Protein AF-A0A4R8VCP2-F1 (afdb_monomer)

InterPro domains:
  IPR010359 IrrE N-terminal-like domain [PF06114] (177-272)

Secondary structure (DSSP, 8-state):
--HHHHHHHHHHHHHHHHHHHHHHHHHHHHHHHTTS-HHHHHHTTS--TTS-HHHHHHHHHHHTT-SSHHHHIIIIIGGGGTGGGG-SS---HHHHHHHHHHHHHHHHHH-TTPPPP-HHHHHHHGGGGGGGGGS-HHHHHHHHHHHHHHTTPEEEE-PPPTT--EEEEEEE-TTS-EEEEE--TTSBHHHHHHHHHHHHHHHHH-TT-SEEEEE---S---SHHHHHHHHHHHHHHHHH--HHHHHHHHT--SHHHHHHHHHHHT--HHHHHHHHHHHHS-TTTTGGGS-B--HHHHHH-

Organism: NCBI:txid433647

Solvent-accessible surface area (backbone atoms only — not comparable to full-atom values): 16366 Å² total; per-residue (Å²): 130,62,70,70,61,51,53,52,50,50,54,52,48,52,53,47,53,50,48,51,51,51,50,51,51,50,51,54,47,38,55,55,59,70,65,35,59,61,66,58,38,42,77,70,64,57,37,55,91,91,51,55,49,65,58,35,42,53,41,48,30,57,74,70,73,34,94,45,74,67,50,39,40,60,72,48,44,54,74,45,56,64,66,55,74,65,56,90,69,86,57,40,59,50,30,38,38,49,52,52,50,53,41,50,55,54,39,60,74,65,38,81,91,53,48,76,59,33,71,67,51,40,63,64,42,58,69,56,52,47,48,35,55,62,43,59,67,35,59,21,49,54,48,48,32,55,54,37,27,73,15,14,31,40,61,44,79,46,72,62,51,83,52,37,62,39,41,27,32,27,35,56,44,97,87,61,32,42,35,39,34,36,20,44,49,90,27,32,55,35,57,46,54,46,42,55,38,24,37,52,24,40,58,72,76,45,70,88,58,61,67,49,72,47,53,86,71,70,95,85,70,86,53,74,67,50,54,55,51,51,51,13,48,54,44,25,50,52,56,67,38,48,77,66,52,49,58,54,50,72,70,58,85,48,74,65,56,46,41,55,48,15,60,74,72,44,37,24,46,21,39,48,33,44,51,43,17,65,75,69,71,46,62,68,86,43,44,86,53,40,51,69,50,62,47,72,54,56,57,66,115

Nearest PDB structures (foldseek):
  7t5t-assembly1_A  TM=5.877E-01  e=2.145E-05  Thauera sp. K11

Structure (mmCIF, N/CA/C/O backbone):
data_AF-A0A4R8VCP2-F1
#
_entry.id   AF-A0A4R8VCP2-F1
#
loop_
_atom_site.group_PDB
_atom_site.id
_atom_site.type_symbol
_atom_site.label_atom_id
_atom_site.label_alt_id
_atom_site.label_comp_id
_atom_site.label_asym_id
_atom_site.label_entity_id
_atom_site.label_seq_id
_atom_site.pdbx_PDB_ins_code
_atom_site.Cartn_x
_atom_site.Cartn_y
_atom_site.Cartn_z
_atom_site.occupancy
_atom_site.B_iso_or_equiv
_atom_site.auth_seq_id
_atom_site.auth_comp_id
_atom_site.auth_asym_id
_atom_site.auth_atom_id
_atom_site.pdbx_PDB_model_num
ATOM 1 N N . MET A 1 1 ? -17.203 7.280 71.147 1.00 50.62 1 MET A N 1
ATOM 2 C CA . MET A 1 1 ? -17.434 7.900 69.824 1.00 50.62 1 MET A CA 1
ATOM 3 C C . MET A 1 1 ? -18.877 7.640 69.419 1.00 50.62 1 MET A C 1
ATOM 5 O O . MET A 1 1 ? -19.243 6.471 69.393 1.00 50.62 1 MET A O 1
ATOM 9 N N . PRO A 1 2 ? -19.703 8.669 69.171 1.00 56.47 2 PRO A N 1
ATOM 10 C CA . PRO A 1 2 ? -21.097 8.479 68.765 1.00 56.47 2 PRO A CA 1
ATOM 11 C C . PRO A 1 2 ? -21.183 7.730 67.427 1.00 56.47 2 PRO A C 1
ATOM 13 O O . PRO A 1 2 ? -20.424 8.037 66.507 1.00 56.47 2 PRO A O 1
ATOM 16 N N . ALA A 1 3 ? -22.102 6.768 67.306 1.00 43.31 3 ALA A N 1
ATOM 17 C CA . ALA A 1 3 ? -22.277 5.945 66.101 1.00 43.31 3 ALA A CA 1
ATOM 18 C C . ALA A 1 3 ? -22.554 6.785 64.837 1.00 43.31 3 ALA A C 1
ATOM 20 O O . ALA A 1 3 ? -22.099 6.464 63.744 1.00 43.31 3 ALA A O 1
ATOM 21 N N . GLU A 1 4 ? -23.230 7.916 65.014 1.00 45.41 4 GLU A N 1
ATOM 22 C CA . GLU A 1 4 ? -23.603 8.857 63.957 1.00 45.41 4 GLU A CA 1
ATOM 23 C C . GLU A 1 4 ? -22.396 9.599 63.352 1.00 45.41 4 GLU A C 1
ATOM 25 O O . GLU A 1 4 ? -22.349 9.875 62.153 1.00 45.41 4 GLU A O 1
ATOM 30 N N . LEU A 1 5 ? -21.374 9.867 64.173 1.00 42.00 5 LEU A N 1
ATOM 31 C CA . LEU A 1 5 ? -20.115 10.472 63.735 1.00 42.00 5 LEU A CA 1
ATOM 32 C C . LEU A 1 5 ? -19.284 9.467 62.917 1.00 42.00 5 LEU A C 1
ATOM 34 O O . LEU A 1 5 ? -18.709 9.832 61.894 1.00 42.00 5 LEU A O 1
ATOM 38 N N . TRP A 1 6 ? -19.284 8.195 63.328 1.00 36.91 6 TRP A N 1
ATOM 39 C CA . TRP A 1 6 ? -18.641 7.093 62.602 1.00 36.91 6 TRP A CA 1
ATOM 40 C C . TRP A 1 6 ? -19.280 6.842 61.234 1.00 36.91 6 TRP A C 1
ATOM 42 O O . TRP A 1 6 ? -18.565 6.738 60.243 1.00 36.91 6 TRP A O 1
ATOM 52 N N . LEU A 1 7 ? -20.614 6.828 61.161 1.00 38.50 7 LEU A N 1
ATOM 53 C CA . LEU A 1 7 ? -21.358 6.682 59.905 1.00 38.50 7 LEU A CA 1
ATOM 54 C C . LEU A 1 7 ? -21.047 7.808 58.909 1.00 38.50 7 LEU A C 1
ATOM 56 O O . LEU A 1 7 ? -20.846 7.546 57.726 1.00 38.50 7 LEU A O 1
ATOM 60 N N . ARG A 1 8 ? -20.943 9.061 59.372 1.00 36.69 8 ARG A N 1
ATOM 61 C CA . ARG A 1 8 ? -20.545 10.186 58.505 1.00 36.69 8 ARG A CA 1
ATOM 62 C C . ARG A 1 8 ? -19.110 10.058 58.001 1.00 36.69 8 ARG A C 1
ATOM 64 O O . ARG A 1 8 ? -18.854 10.346 56.832 1.00 36.69 8 ARG A O 1
ATOM 71 N N . MET A 1 9 ? -18.187 9.627 58.859 1.00 38.62 9 MET A N 1
ATOM 72 C CA . MET A 1 9 ? -16.791 9.414 58.474 1.00 38.62 9 MET A CA 1
ATOM 73 C C . MET A 1 9 ? -16.652 8.270 57.461 1.00 38.62 9 MET A C 1
ATOM 75 O O . MET A 1 9 ? -15.967 8.449 56.457 1.00 38.62 9 MET A O 1
ATOM 79 N N . ASP A 1 10 ? -17.355 7.155 57.657 1.00 44.12 10 ASP A N 1
ATOM 80 C CA . ASP A 1 10 ? -17.333 6.004 56.746 1.00 44.12 10 ASP A CA 1
ATOM 81 C C . ASP A 1 10 ? -17.939 6.346 55.374 1.00 44.12 10 ASP A C 1
ATOM 83 O O . ASP A 1 10 ? -17.305 6.124 54.346 1.00 44.12 10 ASP A O 1
ATOM 87 N N . VAL A 1 11 ? -19.088 7.032 55.333 1.00 42.66 11 VAL A N 1
ATOM 88 C CA . VAL A 1 11 ? -19.681 7.522 54.073 1.00 42.66 11 VAL A CA 1
ATOM 89 C C . VAL A 1 11 ? -18.735 8.484 53.345 1.00 42.66 11 VAL A C 1
ATOM 91 O O . VAL A 1 11 ? -18.575 8.394 52.127 1.00 42.66 11 VAL A O 1
ATOM 94 N N . SER A 1 12 ? -18.061 9.384 54.070 1.00 47.72 12 SER A N 1
ATOM 95 C CA . SER A 1 12 ? -17.094 10.311 53.470 1.00 47.72 12 SER A CA 1
ATOM 96 C C . SER A 1 12 ? -15.842 9.604 52.935 1.00 47.72 12 SER A C 1
ATOM 98 O O . SER A 1 12 ? -15.350 9.953 51.860 1.00 47.72 12 SER A O 1
ATOM 100 N N . TRP A 1 13 ? -15.366 8.570 53.634 1.00 48.78 13 TRP A N 1
ATOM 101 C CA . TRP A 1 13 ? -14.216 7.764 53.235 1.00 48.78 13 TRP A CA 1
ATOM 102 C C . TRP A 1 13 ? -14.539 6.877 52.030 1.00 48.78 13 TRP A C 1
ATOM 104 O O . TRP A 1 13 ? -13.770 6.843 51.071 1.00 48.78 13 TRP A O 1
ATOM 114 N N . GLN A 1 14 ? -15.707 6.232 52.017 1.00 41.25 14 GLN A N 1
ATOM 115 C CA . GLN A 1 14 ? -16.190 5.454 50.877 1.00 41.25 14 GLN A CA 1
ATOM 116 C C . GLN A 1 14 ? -16.403 6.341 49.646 1.00 41.25 14 GLN A C 1
ATOM 118 O O . GLN A 1 14 ? -15.972 5.978 48.553 1.00 41.25 14 GLN A O 1
ATOM 123 N N . ALA A 1 15 ? -16.972 7.540 49.812 1.00 41.38 15 ALA A N 1
ATOM 124 C CA . ALA A 1 15 ? -17.111 8.510 48.728 1.00 41.38 15 ALA A CA 1
ATOM 125 C C . ALA A 1 15 ? -15.750 9.002 48.202 1.00 41.38 15 ALA A C 1
ATOM 127 O O . ALA A 1 15 ? -15.580 9.163 46.994 1.00 41.38 15 ALA A O 1
ATOM 128 N N . HIS A 1 16 ? -14.767 9.214 49.082 1.00 43.66 16 HIS A N 1
ATOM 129 C CA . HIS A 1 16 ? -13.405 9.581 48.695 1.00 43.66 16 HIS A CA 1
ATOM 130 C C . HIS A 1 16 ? -12.702 8.446 47.938 1.00 43.66 16 HIS A C 1
ATOM 132 O O . HIS A 1 16 ? -12.166 8.674 46.858 1.00 43.66 16 HIS A O 1
ATOM 138 N N . LYS A 1 17 ? -12.790 7.206 48.431 1.00 45.72 17 LYS A N 1
ATOM 139 C CA . LYS A 1 17 ? -12.202 6.017 47.796 1.00 45.72 17 LYS A CA 1
ATOM 140 C C . LYS A 1 17 ? -12.864 5.682 46.454 1.00 45.72 17 LYS A C 1
ATOM 142 O O . LYS A 1 17 ? -12.177 5.308 45.502 1.00 45.72 17 LYS A O 1
ATOM 147 N N . ALA A 1 18 ? -14.181 5.860 46.345 1.00 39.19 18 ALA A N 1
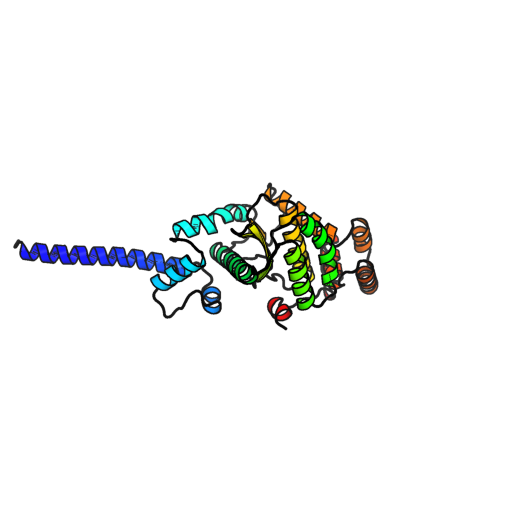ATOM 148 C CA . ALA A 1 18 ? -14.920 5.737 45.090 1.00 39.19 18 ALA A CA 1
ATOM 149 C C . ALA A 1 18 ? -14.511 6.826 44.089 1.00 39.19 18 ALA A C 1
ATOM 151 O O . ALA A 1 18 ? -14.291 6.516 42.921 1.00 39.19 18 ALA A O 1
ATOM 152 N N . ARG A 1 19 ? -14.326 8.076 44.543 1.00 43.69 19 ARG A N 1
ATOM 153 C CA . ARG A 1 19 ? -13.774 9.158 43.712 1.00 43.69 19 ARG A CA 1
ATOM 154 C C . ARG A 1 19 ? -12.358 8.848 43.256 1.00 43.69 19 ARG A C 1
ATOM 156 O O . ARG A 1 19 ? -12.112 8.955 42.068 1.00 43.69 19 ARG A O 1
ATOM 163 N N . GLU A 1 20 ? -11.460 8.400 44.130 1.00 47.22 20 GLU A N 1
ATOM 164 C CA . GLU A 1 20 ? -10.096 8.026 43.737 1.00 47.22 20 GLU A CA 1
ATOM 165 C C . GLU A 1 20 ? -10.069 6.863 42.740 1.00 47.22 20 GLU A C 1
ATOM 167 O O . GLU A 1 20 ? -9.302 6.896 41.784 1.00 47.22 20 GLU A O 1
ATOM 172 N N . THR A 1 21 ? -10.902 5.837 42.933 1.00 43.16 21 THR A N 1
ATOM 173 C CA . THR A 1 21 ? -10.972 4.672 42.033 1.00 43.16 21 THR A CA 1
ATOM 174 C C . THR A 1 21 ? -11.550 5.068 40.677 1.00 43.16 21 THR A C 1
ATOM 176 O O . THR A 1 21 ? -10.975 4.745 39.638 1.00 43.16 21 THR A O 1
ATOM 179 N N . ALA A 1 22 ? -12.637 5.844 40.679 1.00 44.94 22 ALA A N 1
ATOM 180 C CA . ALA A 1 22 ? -13.223 6.399 39.470 1.00 44.94 22 ALA A CA 1
ATOM 181 C C . ALA A 1 22 ? -12.213 7.301 38.747 1.00 44.94 22 ALA A C 1
ATOM 183 O O . ALA A 1 22 ? -11.972 7.108 37.562 1.00 44.94 22 ALA A O 1
ATOM 184 N N . GLN A 1 23 ? -11.545 8.211 39.458 1.00 48.56 23 GLN A N 1
ATOM 185 C CA . GLN A 1 23 ? -10.570 9.165 38.923 1.00 48.56 23 GLN A CA 1
ATOM 186 C C . GLN A 1 23 ? -9.289 8.484 38.413 1.00 48.56 23 GLN A C 1
ATOM 188 O O . GLN A 1 23 ? -8.776 8.889 37.374 1.00 48.56 23 GLN A O 1
ATOM 193 N N . LYS A 1 24 ? -8.820 7.403 39.057 1.00 52.03 24 LYS A N 1
ATOM 194 C CA . LYS A 1 24 ? -7.751 6.531 38.536 1.00 52.03 24 LYS A CA 1
ATOM 195 C C . LYS A 1 24 ? -8.188 5.806 37.262 1.00 52.03 24 LYS A C 1
ATOM 197 O O . LYS A 1 24 ? -7.408 5.764 36.315 1.00 52.03 24 LYS A O 1
ATOM 202 N N . SER A 1 25 ? -9.429 5.311 37.196 1.00 59.03 25 SER A N 1
ATOM 203 C CA . SER A 1 25 ? -9.969 4.719 35.963 1.00 59.03 25 SER A CA 1
ATOM 204 C C . SER A 1 25 ? -10.088 5.766 34.848 1.00 59.03 25 SER A C 1
ATOM 206 O O . SER A 1 25 ? -9.633 5.519 33.741 1.00 59.03 25 SER A O 1
ATOM 208 N N . PHE A 1 26 ? -10.564 6.981 35.146 1.00 53.00 26 PHE A N 1
ATOM 209 C CA . PHE A 1 26 ? -10.704 8.070 34.176 1.00 53.00 26 PHE A CA 1
ATOM 210 C C . PHE A 1 26 ? -9.350 8.593 33.679 1.00 53.00 26 PHE A C 1
ATOM 212 O O . PHE A 1 26 ? -9.206 8.869 32.490 1.00 53.00 26 PHE A O 1
ATOM 219 N N . ALA A 1 27 ? -8.343 8.696 34.551 1.00 59.84 27 ALA A N 1
ATOM 220 C CA . ALA A 1 27 ? -6.986 9.084 34.169 1.00 59.84 27 ALA A CA 1
ATOM 221 C C . ALA A 1 27 ? -6.295 8.002 33.318 1.00 59.84 27 ALA A C 1
ATOM 223 O O . ALA A 1 27 ? -5.645 8.325 32.323 1.00 59.84 27 ALA A O 1
ATOM 224 N N . ALA A 1 28 ? -6.488 6.720 33.648 1.00 66.56 28 ALA A N 1
ATOM 225 C CA . ALA A 1 28 ? -5.997 5.604 32.841 1.00 66.56 28 ALA A CA 1
ATOM 226 C C . ALA A 1 28 ? -6.684 5.558 31.459 1.00 66.56 28 ALA A C 1
ATOM 228 O O . ALA A 1 28 ? -6.005 5.446 30.441 1.00 66.56 28 ALA A O 1
ATOM 229 N N . ILE A 1 29 ? -8.004 5.767 31.409 1.00 66.19 29 ILE A N 1
ATOM 230 C CA . ILE A 1 29 ? -8.820 5.850 30.185 1.00 66.19 29 ILE A CA 1
ATOM 231 C C . ILE A 1 29 ? -8.372 7.031 29.308 1.00 66.19 29 ILE A C 1
ATOM 233 O O . ILE A 1 29 ? -8.096 6.856 28.123 1.00 66.19 29 ILE A O 1
ATOM 237 N N . GL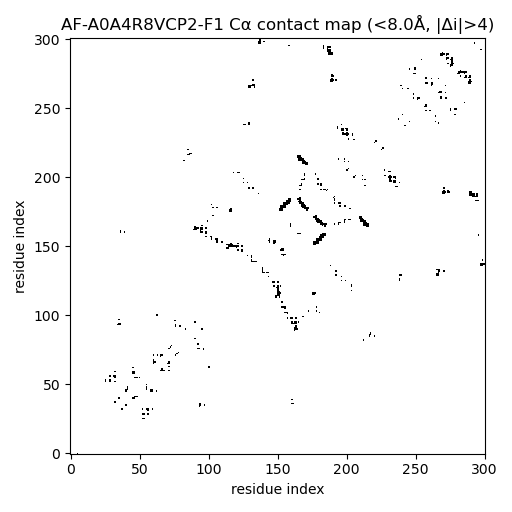Y A 1 30 ? -8.212 8.226 29.885 1.00 69.00 30 GLY A N 1
ATOM 238 C CA . GLY A 1 30 ? -7.732 9.403 29.155 1.00 69.00 30 GLY A CA 1
ATOM 239 C C . GLY A 1 30 ? -6.315 9.229 28.606 1.00 69.00 30 GLY A C 1
ATOM 240 O O . GLY A 1 30 ? -6.056 9.559 27.450 1.00 69.00 30 GLY A O 1
ATOM 241 N N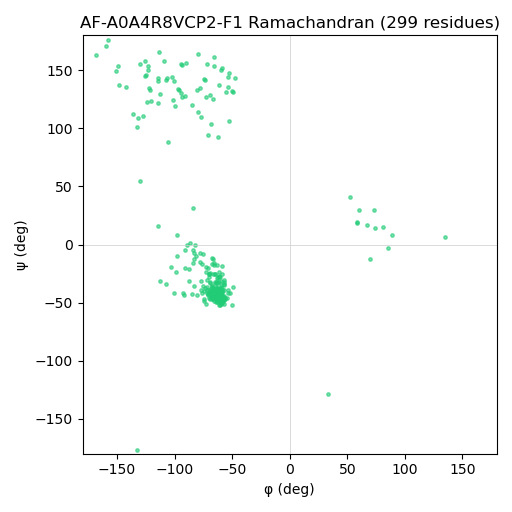 . SER A 1 31 ? -5.405 8.638 29.387 1.00 80.88 31 SER A N 1
ATOM 242 C CA . SER A 1 31 ? -4.028 8.390 28.937 1.00 80.88 31 SER A CA 1
ATOM 243 C C . SER A 1 31 ? -3.929 7.393 27.775 1.00 80.88 31 SER A C 1
ATOM 245 O O . SER A 1 31 ? -2.991 7.485 26.984 1.00 80.88 31 SER A O 1
ATOM 247 N N . TRP A 1 32 ? -4.902 6.490 27.609 1.00 88.19 32 TRP A N 1
ATOM 248 C CA . TRP A 1 32 ? -4.930 5.548 26.488 1.00 88.19 32 TRP A CA 1
ATOM 249 C C . TRP A 1 32 ? -5.192 6.233 25.137 1.00 88.19 32 TRP A C 1
ATOM 251 O O . TRP A 1 32 ? -4.479 5.952 24.175 1.00 88.19 32 TRP A O 1
ATOM 261 N N . VAL A 1 33 ? -6.123 7.196 25.061 1.00 88.12 33 VAL A N 1
ATOM 262 C CA . VAL A 1 33 ? -6.397 7.956 23.816 1.00 88.12 33 VAL A CA 1
ATOM 263 C C . VAL A 1 33 ? -5.154 8.707 23.337 1.00 88.12 33 VAL A C 1
ATOM 265 O O . VAL A 1 33 ? -4.883 8.770 22.138 1.00 88.12 33 VAL A O 1
ATOM 268 N N . HIS A 1 34 ? -4.356 9.236 24.268 1.00 89.25 34 HIS A N 1
ATOM 269 C CA . HIS A 1 34 ? -3.139 9.990 23.959 1.00 89.25 34 HIS A CA 1
ATOM 270 C C . HIS A 1 34 ? -2.025 9.156 23.312 1.00 89.25 34 HIS A C 1
ATOM 272 O O . HIS A 1 34 ? -1.081 9.732 22.775 1.00 89.25 34 HIS A O 1
ATOM 278 N N . LYS A 1 35 ? -2.132 7.821 23.309 1.00 91.19 35 LYS A N 1
ATOM 279 C CA . LYS A 1 35 ? -1.190 6.943 22.599 1.00 91.19 35 LYS A CA 1
ATOM 280 C C . LYS A 1 35 ? -1.375 6.985 21.075 1.00 91.19 35 LYS A C 1
ATOM 282 O O . LYS A 1 35 ? -0.462 6.617 20.335 1.00 91.19 35 LYS A O 1
ATOM 287 N N . PHE A 1 36 ? -2.538 7.438 20.600 1.00 92.31 36 PHE A N 1
ATOM 288 C CA . PHE A 1 36 ? -2.880 7.499 19.182 1.00 92.31 36 PHE A CA 1
ATOM 289 C C . PHE A 1 36 ? -2.581 8.876 18.559 1.00 92.31 36 PHE A C 1
ATOM 291 O O . PHE A 1 36 ? -2.634 9.900 19.247 1.00 92.31 36 PHE A O 1
ATOM 298 N N . PRO A 1 37 ? -2.359 8.946 17.232 1.00 91.94 37 PRO A N 1
ATOM 299 C CA . PRO A 1 37 ? -2.222 10.209 16.501 1.00 91.94 37 PRO A CA 1
ATOM 300 C C . PRO A 1 37 ? -3.492 11.081 16.562 1.00 91.94 37 PRO A C 1
ATOM 302 O O . PRO A 1 37 ? -4.401 10.971 15.736 1.00 91.94 37 PRO A O 1
ATOM 305 N N . SER A 1 38 ? -3.561 11.987 17.542 1.00 88.56 38 SER A N 1
ATOM 306 C CA . SER A 1 38 ? -4.781 12.759 17.840 1.00 88.56 38 SER A CA 1
ATOM 307 C C . SER A 1 38 ? -5.264 13.660 16.695 1.00 88.56 38 SER A C 1
ATOM 309 O O . SER A 1 38 ? -6.462 13.926 16.586 1.00 88.56 38 SER A O 1
ATOM 311 N N . THR A 1 39 ? -4.360 14.130 15.832 1.00 90.25 39 THR A N 1
ATOM 312 C CA . THR A 1 39 ? -4.700 14.929 14.643 1.00 90.25 39 THR A CA 1
ATOM 313 C C . THR A 1 39 ? -5.462 14.094 13.615 1.00 90.25 39 THR A C 1
ATOM 315 O O . THR A 1 39 ? -6.451 14.555 13.044 1.00 90.25 39 THR A O 1
ATOM 318 N N . VAL A 1 40 ? -5.059 12.835 13.421 1.00 91.81 40 VAL A N 1
ATOM 319 C CA . VAL A 1 40 ? -5.730 11.906 12.501 1.00 91.81 40 VAL A CA 1
ATOM 320 C C . VAL A 1 40 ? -7.089 11.506 13.059 1.00 91.81 40 VAL A C 1
ATOM 322 O O . VAL A 1 40 ? -8.085 11.589 12.348 1.00 91.81 40 VAL A O 1
ATOM 325 N N . LEU A 1 41 ? -7.158 11.163 14.350 1.00 92.38 41 LEU A N 1
ATOM 326 C CA . LEU A 1 41 ? -8.430 10.820 14.992 1.00 92.38 41 LEU A CA 1
ATOM 327 C C . LEU A 1 41 ? -9.467 11.948 14.871 1.00 92.38 41 LEU A C 1
ATOM 329 O O . LEU A 1 41 ? -10.642 11.674 14.638 1.00 92.38 41 LEU A O 1
ATOM 333 N N . ARG A 1 42 ? -9.035 13.209 14.995 1.00 90.81 42 ARG A N 1
ATOM 334 C CA . ARG A 1 42 ? -9.910 14.383 14.868 1.00 90.81 42 ARG A CA 1
ATOM 335 C C . ARG A 1 42 ? -10.301 14.684 13.426 1.00 90.81 42 ARG A C 1
ATOM 337 O O . ARG A 1 42 ? -11.482 14.847 13.147 1.00 90.81 42 ARG A O 1
ATOM 344 N N . SER A 1 43 ? -9.338 14.723 12.505 1.00 90.12 43 SER A N 1
ATOM 345 C CA . SER A 1 43 ? -9.616 15.000 11.083 1.00 90.12 43 SER A CA 1
ATOM 346 C C . SER A 1 43 ? -10.508 13.940 10.430 1.00 90.12 43 SER A C 1
ATOM 348 O O . SER A 1 43 ? -11.284 14.264 9.538 1.00 90.12 43 SER A O 1
ATOM 350 N N . ARG A 1 44 ? -10.450 12.690 10.907 1.00 89.38 44 ARG A N 1
ATOM 351 C CA . ARG A 1 44 ? -11.338 11.593 10.489 1.00 89.38 44 ARG A CA 1
ATOM 352 C C . ARG A 1 44 ? -12.660 11.530 11.269 1.00 89.38 44 ARG A C 1
ATOM 354 O O . ARG A 1 44 ? -13.444 10.618 11.035 1.00 89.38 44 ARG A O 1
ATOM 361 N N . GLY A 1 45 ? -12.905 12.448 12.209 1.00 90.62 45 GLY A N 1
ATOM 362 C CA . GLY A 1 45 ? -14.141 12.500 13.001 1.00 90.62 45 GLY A CA 1
ATOM 363 C C . GLY A 1 45 ? -14.341 11.334 13.979 1.00 90.62 45 GLY A C 1
ATOM 364 O O . GLY A 1 45 ? -15.454 11.124 14.455 1.00 90.62 45 GLY A O 1
ATOM 365 N N . ILE A 1 46 ? -13.285 10.574 14.292 1.00 91.38 46 ILE A N 1
ATOM 366 C CA . ILE A 1 46 ? -13.351 9.409 15.190 1.00 91.38 46 ILE A CA 1
ATOM 367 C C . ILE A 1 46 ? -13.549 9.868 16.639 1.00 91.38 46 ILE A C 1
ATOM 369 O O . ILE A 1 46 ? -14.357 9.300 17.373 1.00 91.38 46 ILE A O 1
ATOM 373 N N . ILE A 1 47 ? -12.837 10.923 17.049 1.00 88.94 47 ILE A N 1
ATOM 374 C CA . ILE A 1 47 ? -12.978 11.540 18.374 1.00 88.94 47 ILE A CA 1
ATOM 375 C C . ILE A 1 47 ? -13.256 13.037 18.253 1.00 88.94 47 ILE A C 1
ATOM 377 O O . ILE A 1 47 ? -12.881 13.677 17.273 1.00 88.94 47 ILE A O 1
ATOM 381 N N . ASP A 1 48 ? -13.846 13.600 19.305 1.00 86.88 48 ASP A N 1
ATOM 382 C CA . ASP A 1 48 ? -14.090 15.035 19.445 1.00 86.88 48 ASP A CA 1
ATOM 383 C C . ASP A 1 48 ? -13.448 15.537 20.744 1.00 86.88 48 ASP A C 1
ATOM 385 O O . ASP A 1 48 ? -13.770 15.051 21.832 1.00 86.88 48 ASP A O 1
ATOM 389 N N . SER A 1 49 ? -12.547 16.517 20.636 1.00 80.50 49 SER A N 1
ATOM 390 C CA . SER A 1 49 ? -11.828 17.087 21.782 1.00 80.50 49 SER A CA 1
ATOM 391 C C . SER A 1 49 ? -12.720 17.831 22.775 1.00 80.50 49 SER A C 1
ATOM 393 O O . SER A 1 49 ? -12.292 18.052 23.902 1.00 80.50 49 SER A O 1
ATOM 395 N N . SER A 1 50 ? -13.938 18.213 22.382 1.00 83.06 50 SER A N 1
ATOM 396 C CA . SER A 1 50 ? -14.923 18.816 23.286 1.00 83.06 50 SER A CA 1
ATOM 397 C C . SER A 1 50 ? -15.620 17.788 24.188 1.00 83.06 50 SER A C 1
ATOM 399 O O . SER A 1 50 ? -16.244 18.156 25.182 1.00 83.06 50 SER A O 1
ATOM 401 N N . THR A 1 51 ? -15.506 16.493 23.864 1.00 83.94 51 THR A N 1
ATOM 402 C CA . THR A 1 51 ? -16.148 15.409 24.618 1.00 83.94 51 THR A CA 1
ATOM 403 C C . THR A 1 51 ? -15.260 14.868 25.733 1.00 83.94 51 THR A C 1
ATOM 405 O O . THR A 1 51 ? -14.033 14.964 25.677 1.00 83.94 51 THR A O 1
ATOM 408 N N . SER A 1 52 ? -15.889 14.273 26.752 1.00 84.81 52 SER A N 1
ATOM 409 C CA . SER A 1 52 ? -15.182 13.667 27.885 1.00 84.81 52 SER A CA 1
ATOM 410 C C . SER A 1 52 ? -14.215 12.560 27.442 1.00 84.81 52 SER A C 1
ATOM 412 O O . SER A 1 52 ? -14.467 11.865 26.457 1.00 84.81 52 SER A O 1
ATOM 414 N N . ALA A 1 53 ? -13.141 12.339 28.207 1.00 83.50 53 ALA A N 1
ATOM 415 C CA . ALA A 1 53 ? -12.166 11.279 27.932 1.00 83.50 53 ALA A CA 1
ATOM 416 C C . ALA A 1 53 ? -12.821 9.890 27.790 1.00 83.50 53 ALA A C 1
ATOM 418 O O . ALA A 1 53 ? -12.469 9.130 26.893 1.00 83.50 53 ALA A O 1
ATOM 419 N N . SER A 1 54 ? -13.824 9.581 28.615 1.00 82.00 54 SER A N 1
ATOM 420 C CA . SER A 1 54 ? -14.580 8.326 28.526 1.00 82.00 54 SER A CA 1
ATOM 421 C C . SER A 1 54 ? -15.350 8.189 27.223 1.00 82.00 54 SER A C 1
ATOM 423 O O . SER A 1 54 ? -15.304 7.133 26.605 1.00 82.00 54 SER A O 1
ATOM 425 N N . THR A 1 55 ? -16.000 9.262 26.770 1.00 86.31 55 THR A N 1
ATOM 426 C CA . THR A 1 55 ? -16.695 9.279 25.477 1.00 86.31 55 THR A CA 1
ATOM 427 C C . THR A 1 55 ? -15.717 9.094 24.317 1.00 86.31 55 THR A C 1
ATOM 429 O O . THR A 1 55 ? -16.029 8.402 23.352 1.00 86.31 55 THR A O 1
ATOM 432 N N . GLN A 1 56 ? -14.522 9.686 24.398 1.00 87.62 56 GLN A N 1
ATOM 433 C CA . GLN A 1 56 ? -13.483 9.491 23.384 1.00 87.62 56 GLN A CA 1
ATOM 434 C C . GLN A 1 56 ? -13.002 8.036 23.344 1.00 87.62 56 GLN A C 1
ATOM 436 O O . GLN A 1 56 ? -12.875 7.476 22.257 1.00 87.62 56 GLN A O 1
ATOM 441 N N . VAL A 1 57 ? -12.786 7.407 24.506 1.00 88.25 57 VAL A N 1
ATOM 442 C CA . VAL A 1 57 ? -12.418 5.985 24.584 1.00 88.25 57 VAL A CA 1
ATOM 443 C C . VAL A 1 57 ? -13.521 5.089 24.045 1.00 88.25 57 VAL A C 1
ATOM 445 O O . VAL A 1 57 ? -13.228 4.223 23.231 1.00 88.25 57 VAL A O 1
ATOM 448 N N . GLU A 1 58 ? -14.778 5.317 24.421 1.00 84.19 58 GLU A N 1
ATOM 449 C CA . GLU A 1 58 ? -15.918 4.547 23.912 1.00 84.19 58 GLU A CA 1
ATOM 450 C C . GLU A 1 58 ? -16.005 4.617 22.380 1.00 84.19 58 GLU A C 1
ATOM 452 O O . GLU A 1 58 ? -16.101 3.588 21.708 1.00 84.19 58 GLU A O 1
ATOM 457 N N . LYS A 1 59 ? -15.894 5.825 21.808 1.00 89.62 59 LYS A N 1
ATOM 458 C CA . LYS A 1 59 ? -15.869 6.016 20.351 1.00 89.62 59 LYS A CA 1
ATOM 459 C C . LYS A 1 59 ? -14.703 5.279 19.697 1.00 89.62 59 LYS A C 1
ATOM 461 O O . LYS A 1 59 ? -14.889 4.662 18.650 1.00 89.62 59 LYS A O 1
ATOM 466 N N . LEU A 1 60 ? -13.519 5.325 20.305 1.00 90.88 60 LEU A N 1
ATOM 467 C CA . LEU A 1 60 ? -12.323 4.690 19.761 1.00 90.88 60 LEU A CA 1
ATOM 468 C C . LEU A 1 60 ? -12.396 3.156 19.844 1.00 90.88 60 LEU A C 1
ATOM 470 O O . LEU A 1 60 ? -12.095 2.484 18.863 1.00 90.88 60 LEU A O 1
ATOM 474 N N . LEU A 1 61 ? -12.875 2.597 20.958 1.00 87.94 61 LEU A N 1
ATOM 475 C CA . LEU A 1 61 ? -13.128 1.159 21.109 1.00 87.94 61 LEU A CA 1
ATOM 476 C C . LEU A 1 61 ? -14.164 0.661 20.095 1.00 87.94 61 LEU A C 1
ATOM 478 O O . LEU A 1 61 ? -13.939 -0.350 19.431 1.00 87.94 61 LEU A O 1
ATOM 482 N N . ARG A 1 62 ? -15.249 1.422 19.892 1.00 86.75 62 ARG A N 1
ATOM 483 C CA . ARG A 1 62 ? -16.251 1.135 18.856 1.00 86.75 62 ARG A CA 1
ATOM 484 C C . ARG A 1 62 ? -15.652 1.184 17.451 1.00 86.75 62 ARG A C 1
ATOM 486 O O . ARG A 1 62 ? -15.948 0.308 16.644 1.00 86.75 62 ARG A O 1
ATOM 493 N N . PHE A 1 63 ? -14.812 2.175 17.158 1.00 91.69 63 PHE A N 1
ATOM 494 C CA . PHE A 1 63 ? -14.111 2.279 15.876 1.00 91.69 63 PHE A CA 1
ATOM 495 C C . PHE A 1 63 ? -13.228 1.052 15.607 1.00 91.69 63 PHE A C 1
ATOM 497 O O . PHE A 1 63 ? -13.235 0.533 14.493 1.00 91.69 63 PHE A O 1
ATOM 504 N N . PHE A 1 64 ? -12.532 0.549 16.631 1.00 89.50 64 PHE A N 1
ATOM 505 C CA . PHE A 1 64 ? -11.718 -0.669 16.566 1.00 89.50 64 PHE A CA 1
ATOM 506 C C . PHE A 1 64 ? -12.503 -1.980 16.732 1.00 89.50 64 PHE A C 1
ATOM 508 O O . PHE A 1 64 ? -11.892 -3.046 16.679 1.00 89.50 64 PHE A O 1
ATOM 515 N N . GLN A 1 65 ? -13.825 -1.906 16.918 1.00 88.06 65 GLN A N 1
ATOM 516 C CA . GLN A 1 65 ? -14.724 -3.041 17.151 1.00 88.06 65 GLN A CA 1
ATOM 517 C C . GLN A 1 65 ? -14.286 -3.963 18.305 1.00 88.06 65 GLN A C 1
ATOM 519 O O . GLN A 1 65 ? -14.381 -5.186 18.219 1.00 88.06 65 GLN A O 1
ATOM 524 N N . VAL A 1 66 ? -13.811 -3.379 19.404 1.00 83.56 66 VAL A N 1
ATOM 525 C CA . VAL A 1 66 ? -13.399 -4.115 20.608 1.00 83.56 66 VAL A CA 1
ATOM 526 C C . VAL A 1 66 ? -14.165 -3.638 21.838 1.00 83.56 66 VAL A C 1
ATOM 528 O O . VAL A 1 66 ? -14.617 -2.498 21.899 1.00 83.56 66 VAL A O 1
ATOM 531 N N . ALA A 1 67 ? -14.315 -4.521 22.827 1.00 77.62 67 ALA A N 1
ATOM 532 C CA . ALA A 1 67 ? -15.078 -4.228 24.040 1.00 77.62 67 ALA A CA 1
ATOM 533 C C . ALA A 1 67 ? -14.321 -3.329 25.037 1.00 77.62 67 ALA A C 1
ATOM 535 O O . ALA A 1 67 ? -14.942 -2.549 25.753 1.00 77.62 67 ALA A O 1
ATOM 536 N N . ASP A 1 68 ? -12.991 -3.435 25.083 1.00 82.62 68 ASP A N 1
ATOM 537 C CA . ASP A 1 68 ? -12.133 -2.752 26.053 1.00 82.62 68 ASP A CA 1
ATOM 538 C C . ASP A 1 68 ? -10.685 -2.615 25.538 1.00 82.62 68 ASP A C 1
ATOM 540 O O . ASP A 1 68 ? -10.333 -3.076 24.446 1.00 82.62 68 ASP A O 1
ATOM 544 N N . THR A 1 69 ? -9.832 -1.938 26.312 1.00 86.94 69 THR A N 1
ATOM 545 C CA . THR A 1 69 ? -8.434 -1.672 25.938 1.00 86.94 69 THR A CA 1
ATOM 546 C C . THR A 1 69 ? -7.558 -2.925 25.945 1.00 86.94 69 THR A C 1
ATOM 548 O O . THR A 1 69 ? -6.569 -2.972 25.222 1.00 86.94 69 THR A O 1
ATOM 551 N N . GLU A 1 70 ? -7.906 -3.952 26.724 1.00 85.31 70 GLU A N 1
ATOM 552 C CA . GLU A 1 70 ? -7.168 -5.221 26.736 1.00 85.31 70 GLU A CA 1
ATOM 553 C C . GLU A 1 70 ? -7.480 -6.036 25.475 1.00 85.31 70 GLU A C 1
ATOM 555 O O . GLU A 1 70 ? -6.593 -6.626 24.861 1.00 85.31 70 GLU A O 1
ATOM 560 N N . ALA A 1 71 ? -8.743 -6.034 25.042 1.00 76.88 71 ALA A N 1
ATOM 561 C CA . ALA A 1 71 ? -9.170 -6.585 23.767 1.00 76.88 71 ALA A CA 1
ATOM 562 C C . ALA A 1 71 ? -8.525 -5.836 22.597 1.00 76.88 71 ALA A C 1
ATOM 564 O O . ALA A 1 71 ? -8.119 -6.480 21.630 1.00 76.88 71 ALA A O 1
ATOM 565 N N . PHE A 1 72 ? -8.363 -4.510 22.693 1.00 87.75 72 PHE A N 1
ATOM 566 C CA . PHE A 1 72 ? -7.570 -3.758 21.721 1.00 87.75 72 PHE A CA 1
ATOM 567 C C . PHE A 1 72 ? -6.136 -4.289 21.640 1.00 87.75 72 PHE A C 1
ATOM 569 O O . PHE A 1 72 ? -5.669 -4.593 20.545 1.00 87.75 72 PHE A O 1
ATOM 576 N N . ASP A 1 73 ? -5.450 -4.437 22.775 1.00 86.94 73 ASP A N 1
ATOM 577 C CA . ASP A 1 73 ? -4.061 -4.895 22.786 1.00 86.94 73 ASP A CA 1
ATOM 578 C C . ASP A 1 73 ? -3.932 -6.293 22.144 1.00 86.94 73 ASP A C 1
ATOM 580 O O . ASP A 1 73 ? -3.092 -6.478 21.261 1.00 86.94 73 ASP A O 1
ATOM 584 N N . ARG A 1 74 ? -4.832 -7.233 22.465 1.00 81.31 74 ARG A N 1
ATOM 585 C CA . ARG A 1 74 ? -4.852 -8.584 21.866 1.00 81.31 74 ARG A CA 1
ATOM 586 C C . ARG A 1 74 ? -5.152 -8.604 20.366 1.00 81.31 74 ARG A C 1
ATOM 588 O O . ARG A 1 74 ? -4.534 -9.354 19.621 1.00 81.31 74 ARG A O 1
ATOM 595 N N . VAL A 1 75 ? -6.123 -7.8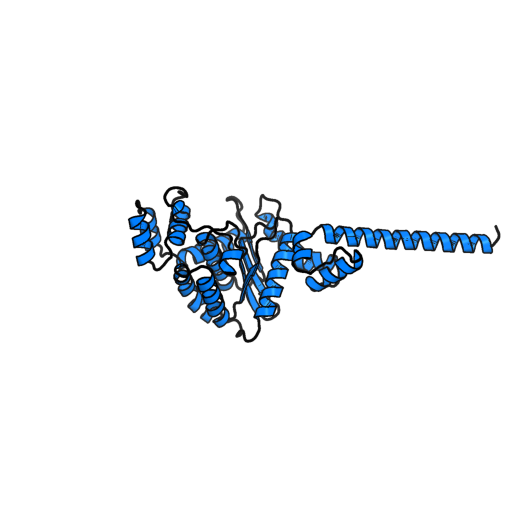15 19.907 1.00 82.06 75 VAL A N 1
ATOM 596 C CA . VAL A 1 75 ? -6.581 -7.851 18.503 1.00 82.06 75 VAL A CA 1
ATOM 597 C C . VAL A 1 75 ? -5.684 -7.014 17.594 1.00 82.06 75 VAL A C 1
ATOM 599 O O . VAL A 1 75 ? -5.460 -7.373 16.438 1.00 82.06 75 VAL A O 1
ATOM 602 N N . TRP A 1 76 ? -5.172 -5.894 18.101 1.00 86.38 76 TRP A N 1
ATOM 603 C CA . TRP A 1 76 ? -4.502 -4.886 17.288 1.00 86.38 76 TRP A CA 1
ATOM 604 C C . TRP A 1 76 ? -3.014 -4.755 17.570 1.00 86.38 76 TRP A C 1
ATOM 606 O O . TRP A 1 76 ? -2.300 -4.438 16.626 1.00 86.38 76 TRP A O 1
ATOM 616 N N . LEU A 1 77 ? -2.518 -4.990 18.790 1.00 86.44 77 LEU A N 1
ATOM 617 C CA . LEU A 1 77 ? -1.095 -4.797 19.111 1.00 86.44 77 LEU A CA 1
ATOM 618 C C . LEU A 1 77 ? -0.286 -6.096 19.133 1.00 86.44 77 LEU A C 1
ATOM 620 O O . LEU A 1 77 ? 0.832 -6.112 18.622 1.00 86.44 77 LEU A O 1
ATOM 624 N N . GLU A 1 78 ? -0.821 -7.181 19.691 1.00 80.94 78 GLU A N 1
ATOM 625 C CA . GLU A 1 78 ? -0.133 -8.479 19.746 1.00 80.94 78 GLU A CA 1
ATOM 626 C C . GLU A 1 78 ? 0.225 -9.028 18.357 1.00 80.94 78 GLU A C 1
ATOM 628 O O . GLU A 1 78 ? 1.383 -9.414 18.170 1.00 80.94 78 GLU A O 1
ATOM 633 N N . PRO A 1 79 ? -0.659 -8.976 17.334 1.00 75.88 79 PRO A N 1
ATOM 634 C CA . PRO A 1 79 ? -0.294 -9.395 15.982 1.00 75.88 79 PRO A CA 1
ATOM 635 C C . PRO A 1 79 ? 0.812 -8.531 15.377 1.00 75.88 79 PRO A C 1
ATOM 637 O O . PRO A 1 79 ? 1.456 -8.953 14.422 1.00 75.88 79 PRO A O 1
ATOM 640 N N . GLN A 1 80 ? 1.057 -7.334 15.930 1.00 73.81 80 GLN A N 1
ATOM 641 C CA . GLN A 1 80 ? 2.154 -6.479 15.497 1.00 73.81 80 GLN A CA 1
ATOM 642 C C . GLN A 1 80 ? 3.513 -6.844 16.097 1.00 73.81 80 GLN A C 1
ATOM 644 O O . GLN A 1 80 ? 4.539 -6.310 15.673 1.00 73.81 80 GLN A O 1
ATOM 649 N N . ALA A 1 81 ? 3.557 -7.743 17.082 1.00 60.19 81 ALA A N 1
ATOM 650 C CA . ALA A 1 81 ? 4.800 -8.140 17.730 1.00 60.19 81 ALA A CA 1
ATOM 651 C C . ALA A 1 81 ? 5.750 -8.900 16.790 1.00 60.19 81 ALA A C 1
ATOM 653 O O . ALA A 1 81 ? 6.960 -8.841 17.007 1.00 60.19 81 ALA A O 1
ATOM 654 N N . SER A 1 82 ? 5.236 -9.567 15.745 1.00 57.31 82 SER A N 1
ATOM 655 C CA . SER A 1 82 ? 6.078 -10.155 14.694 1.00 57.31 82 SER A CA 1
ATOM 656 C C . SER A 1 82 ? 6.789 -9.065 13.890 1.00 57.31 82 SER A C 1
ATOM 658 O O . SER A 1 82 ? 8.010 -9.108 13.788 1.00 57.31 82 SER A O 1
ATOM 660 N N . TYR A 1 83 ? 6.068 -8.012 13.478 1.00 56.16 83 TYR A N 1
ATOM 661 C CA . TYR A 1 83 ? 6.624 -6.910 12.677 1.00 56.16 83 TYR A CA 1
ATOM 662 C C . TYR A 1 83 ? 7.751 -6.153 13.394 1.00 56.16 83 TYR A C 1
ATOM 664 O O . TYR A 1 83 ? 8.636 -5.596 12.756 1.00 56.16 83 TYR A O 1
ATOM 672 N N . LYS A 1 84 ? 7.751 -6.135 14.735 1.00 51.47 84 LYS A N 1
ATOM 673 C CA . LYS A 1 84 ? 8.799 -5.480 15.536 1.00 51.47 84 LYS A CA 1
ATOM 674 C C . LYS A 1 84 ? 10.151 -6.194 15.481 1.00 51.47 84 LYS A C 1
ATOM 676 O O . LYS A 1 84 ? 11.170 -5.557 15.737 1.00 51.47 84 LYS A O 1
ATOM 681 N N . ARG A 1 85 ? 10.181 -7.505 15.213 1.00 45.66 85 ARG A N 1
ATOM 682 C CA . ARG A 1 85 ? 11.412 -8.311 15.310 1.00 45.66 85 ARG A CA 1
ATOM 683 C C . ARG A 1 85 ? 12.401 -8.030 14.176 1.00 45.66 85 ARG A C 1
ATOM 685 O O . ARG A 1 85 ? 13.599 -8.194 14.382 1.00 45.66 85 ARG A O 1
ATOM 692 N N . SER A 1 86 ? 11.925 -7.527 13.039 1.00 45.78 86 SER A N 1
ATOM 693 C CA . SER A 1 86 ? 12.726 -7.253 11.840 1.00 45.78 86 SER A CA 1
ATOM 694 C C . SER A 1 86 ? 13.170 -5.782 11.697 1.00 45.78 86 SER A C 1
ATOM 696 O O . SER A 1 86 ? 13.731 -5.400 10.669 1.00 45.78 86 SER A O 1
ATOM 698 N N . GLN A 1 87 ? 12.954 -4.925 12.710 1.00 52.62 87 GLN A N 1
ATOM 699 C CA . GLN A 1 87 ? 13.021 -3.466 12.537 1.00 52.62 87 GLN A CA 1
ATOM 700 C C . GLN A 1 87 ? 13.978 -2.731 13.486 1.00 52.62 87 GLN A C 1
ATOM 702 O O . GLN A 1 87 ? 14.134 -3.063 14.657 1.00 52.62 87 GLN A O 1
ATOM 707 N N . LYS A 1 88 ? 14.601 -1.662 12.964 1.00 48.97 88 LYS A N 1
ATOM 708 C CA . LYS A 1 88 ? 15.527 -0.771 13.695 1.00 48.97 88 LYS A CA 1
ATOM 709 C C . LYS A 1 88 ? 14.895 0.565 14.111 1.00 48.97 88 LYS A C 1
ATOM 711 O O . LYS A 1 88 ? 15.432 1.245 14.981 1.00 48.97 88 LYS A O 1
ATOM 716 N N . PHE A 1 89 ? 13.795 0.967 13.473 1.00 56.00 89 PHE A N 1
ATOM 717 C CA . PHE A 1 89 ? 13.103 2.221 13.764 1.00 56.00 89 PHE A CA 1
ATOM 718 C C . PHE A 1 89 ? 11.880 1.967 14.633 1.00 56.00 89 PHE A C 1
ATOM 720 O O . PHE A 1 89 ? 11.154 1.000 14.425 1.00 56.00 89 PHE A O 1
ATOM 727 N N . GLU A 1 90 ? 11.639 2.862 15.585 1.00 64.94 90 GLU A N 1
ATOM 728 C CA . GLU A 1 90 ? 10.465 2.796 16.444 1.00 64.94 90 GLU A CA 1
ATOM 729 C C . GLU A 1 90 ? 9.210 3.096 15.604 1.00 64.94 90 GLU A C 1
ATOM 731 O O . GLU A 1 90 ? 8.971 4.236 15.191 1.00 64.94 90 GLU A O 1
ATOM 736 N N . ILE A 1 91 ? 8.452 2.049 15.273 1.00 78.50 91 ILE A N 1
ATOM 737 C CA . ILE A 1 91 ? 7.094 2.168 14.739 1.00 78.50 91 ILE A CA 1
ATOM 738 C C . ILE A 1 91 ? 6.153 2.403 15.908 1.00 78.50 91 ILE A C 1
ATOM 740 O O . ILE A 1 91 ? 6.201 1.676 16.902 1.00 78.50 91 ILE A O 1
ATOM 744 N N . ASN A 1 92 ? 5.259 3.382 15.773 1.00 87.38 92 ASN A N 1
ATOM 745 C CA . ASN A 1 92 ? 4.183 3.564 16.734 1.00 87.38 92 ASN A CA 1
ATOM 746 C C . ASN A 1 92 ? 3.084 2.512 16.471 1.00 87.38 92 ASN A C 1
ATOM 748 O O . ASN A 1 92 ? 2.347 2.632 15.488 1.00 87.38 92 ASN A O 1
ATOM 752 N N . PRO A 1 93 ? 2.910 1.509 17.352 1.00 88.38 93 PRO A N 1
ATOM 753 C CA . PRO A 1 93 ? 1.975 0.417 17.103 1.00 88.38 93 PRO A CA 1
ATOM 754 C C . PRO A 1 93 ? 0.503 0.866 17.165 1.00 88.38 93 PRO A C 1
ATOM 756 O O . PRO A 1 93 ? -0.359 0.276 16.514 1.00 88.38 93 PRO A O 1
ATOM 759 N N . TYR A 1 94 ? 0.206 1.953 17.886 1.00 91.94 94 TYR A N 1
ATOM 760 C CA . TYR A 1 94 ? -1.123 2.570 17.917 1.00 91.94 94 TYR A CA 1
ATOM 761 C C . TYR A 1 94 ? -1.424 3.324 16.617 1.00 91.94 94 TYR A C 1
ATOM 763 O O . TYR A 1 94 ? -2.548 3.272 16.119 1.00 91.94 94 TYR A O 1
ATOM 771 N N . ALA A 1 95 ? -0.419 3.985 16.035 1.00 92.25 95 ALA A N 1
ATOM 772 C CA . ALA A 1 95 ? -0.542 4.604 14.717 1.00 92.25 95 ALA A CA 1
ATOM 773 C C . ALA A 1 95 ? -0.758 3.545 13.624 1.00 92.25 95 ALA A C 1
ATOM 775 O O . ALA A 1 95 ? -1.621 3.721 12.767 1.00 92.25 95 ALA A O 1
ATOM 776 N N . THR A 1 96 ? -0.030 2.425 13.691 1.00 91.06 96 THR A N 1
ATOM 777 C CA . THR A 1 96 ? -0.179 1.300 12.757 1.00 91.06 96 THR A CA 1
ATOM 778 C C . THR A 1 96 ? -1.557 0.663 12.869 1.00 91.06 96 THR A C 1
ATOM 780 O O . THR A 1 96 ? -2.229 0.488 11.856 1.00 91.06 96 THR A O 1
ATOM 783 N N . ALA A 1 97 ? -2.027 0.389 14.092 1.00 92.19 97 ALA A N 1
ATOM 784 C CA . ALA A 1 97 ? -3.380 -0.114 14.320 1.00 92.19 97 ALA A CA 1
ATOM 785 C C . ALA A 1 97 ? -4.433 0.830 13.723 1.00 92.19 97 ALA A C 1
ATOM 787 O O . ALA A 1 97 ? -5.330 0.383 13.010 1.00 92.19 97 ALA A O 1
ATOM 788 N N . LEU A 1 98 ? -4.296 2.139 13.967 1.00 94.31 98 LEU A N 1
ATOM 789 C CA . LEU A 1 98 ? -5.190 3.151 13.410 1.00 94.31 98 LEU A CA 1
ATOM 790 C C . LEU A 1 98 ? -5.194 3.131 11.878 1.00 94.31 98 LEU A C 1
ATOM 792 O O . LEU A 1 98 ? -6.268 3.115 11.283 1.00 94.31 98 LEU A O 1
ATOM 796 N N . TRP A 1 99 ? -4.024 3.113 11.239 1.00 95.12 99 TRP A N 1
ATOM 797 C CA . TRP A 1 99 ? -3.921 3.096 9.779 1.00 95.12 99 TRP A CA 1
ATOM 798 C C . TRP A 1 99 ? -4.552 1.833 9.172 1.00 95.12 99 TRP A C 1
ATOM 800 O O . TRP A 1 99 ? -5.337 1.934 8.231 1.00 95.12 99 TRP A O 1
ATOM 810 N N . LEU A 1 100 ? -4.308 0.661 9.770 1.00 92.62 100 LEU A N 1
ATOM 811 C CA . LEU A 1 100 ? -4.928 -0.599 9.345 1.00 92.62 100 LEU A CA 1
ATOM 812 C C . LEU A 1 100 ? -6.452 -0.570 9.498 1.00 92.62 100 LEU A C 1
ATOM 814 O O . LEU A 1 100 ? -7.161 -0.970 8.579 1.00 92.62 100 LEU A O 1
ATOM 818 N N . ARG A 1 101 ? -6.979 -0.071 10.625 1.00 94.31 101 ARG A N 1
ATOM 819 C CA . ARG A 1 101 ? -8.434 0.009 10.818 1.00 94.31 101 ARG A CA 1
ATOM 820 C C . ARG A 1 101 ? -9.082 1.019 9.873 1.00 94.31 101 ARG A C 1
ATOM 822 O O . ARG A 1 101 ? -10.181 0.768 9.391 1.00 94.31 101 ARG A O 1
ATOM 829 N N . LEU A 1 102 ? -8.412 2.131 9.564 1.00 95.38 102 LEU A N 1
ATOM 830 C CA . LEU A 1 102 ? -8.872 3.064 8.530 1.00 95.38 102 LEU A CA 1
ATOM 831 C C . LEU A 1 102 ? -8.968 2.379 7.159 1.00 95.38 102 LEU A C 1
ATOM 833 O O . LEU A 1 102 ? -9.935 2.617 6.441 1.00 95.38 102 LEU A O 1
ATOM 837 N N . ALA A 1 103 ? -8.005 1.519 6.817 1.00 95.06 103 ALA A N 1
ATOM 838 C CA . ALA A 1 103 ? -8.047 0.740 5.584 1.00 95.06 103 ALA A CA 1
ATOM 839 C C . ALA A 1 103 ? -9.194 -0.282 5.574 1.00 95.06 103 ALA A C 1
ATOM 841 O O . ALA A 1 103 ? -9.891 -0.392 4.569 1.00 95.06 103 ALA A O 1
ATOM 842 N N . GLU A 1 104 ? -9.430 -0.983 6.689 1.00 93.44 104 GLU A N 1
ATOM 843 C CA . GLU A 1 104 ? -10.576 -1.894 6.816 1.00 93.44 104 GLU A CA 1
ATOM 844 C C . GLU A 1 104 ? -11.908 -1.158 6.643 1.00 93.44 104 GLU A C 1
ATOM 846 O O . GLU A 1 104 ? -12.737 -1.601 5.859 1.00 93.44 104 GLU A O 1
ATOM 851 N N . VAL A 1 105 ? -12.099 -0.014 7.311 1.00 93.56 105 VAL A N 1
ATOM 852 C CA . VAL A 1 105 ? -13.330 0.792 7.197 1.00 93.56 105 VAL A CA 1
ATOM 853 C C . VAL A 1 105 ? -13.563 1.259 5.756 1.00 93.56 105 VAL A C 1
ATOM 855 O O . VAL A 1 105 ? -14.679 1.175 5.250 1.00 93.56 105 VAL A O 1
ATOM 858 N N . GLU A 1 106 ? -12.519 1.726 5.068 1.00 94.69 106 GLU A N 1
ATOM 859 C CA . GLU A 1 106 ? -12.630 2.161 3.670 1.00 94.69 106 GLU A CA 1
ATOM 860 C C . GLU A 1 106 ? -12.967 0.995 2.724 1.00 94.69 106 GLU A C 1
ATOM 862 O O . GLU A 1 106 ? -13.782 1.126 1.805 1.00 94.69 106 GLU A O 1
ATOM 867 N N . ALA A 1 107 ? -12.377 -0.176 2.972 1.00 93.69 107 ALA A N 1
ATOM 868 C CA . ALA A 1 107 ? -12.664 -1.383 2.210 1.00 93.69 107 ALA A CA 1
ATOM 869 C C . ALA A 1 107 ? -14.096 -1.884 2.470 1.00 93.69 107 ALA A C 1
ATOM 871 O O . ALA A 1 107 ? -14.799 -2.232 1.523 1.00 93.69 107 ALA A O 1
ATOM 872 N N . GLU A 1 108 ? -14.555 -1.854 3.726 1.00 90.81 108 GLU A N 1
ATOM 873 C CA . GLU A 1 108 ? -15.928 -2.177 4.136 1.00 90.81 108 GLU A CA 1
ATOM 874 C C . GLU A 1 108 ? -16.950 -1.288 3.401 1.00 90.81 108 GLU A C 1
ATOM 876 O O . GLU A 1 108 ? -17.931 -1.805 2.865 1.00 90.81 108 GLU A O 1
ATOM 881 N N . HIS A 1 109 ? -16.701 0.023 3.280 1.00 90.75 109 HIS A N 1
ATOM 882 C CA . HIS A 1 109 ? -17.557 0.931 2.499 1.00 90.75 109 HIS A CA 1
ATOM 883 C C . HIS A 1 109 ? -17.590 0.593 1.006 1.00 90.75 109 HIS A C 1
ATOM 885 O O . HIS A 1 109 ? -18.615 0.759 0.344 1.00 90.75 109 HIS A O 1
ATOM 891 N N . SER A 1 110 ? -16.475 0.098 0.477 1.00 87.88 110 SER A N 1
ATOM 892 C CA . SER A 1 110 ? -16.351 -0.291 -0.926 1.00 87.88 110 SER A CA 1
ATOM 893 C C . SER A 1 110 ? -16.885 -1.699 -1.209 1.00 87.88 110 SER A C 1
ATOM 895 O O . SER A 1 110 ? -16.963 -2.085 -2.378 1.00 87.88 110 SER A O 1
ATOM 897 N N . LEU A 1 111 ? -17.266 -2.477 -0.188 1.00 88.38 111 LEU A N 1
ATOM 898 C CA . LEU A 1 111 ? -17.567 -3.901 -0.328 1.00 88.38 111 LEU A CA 1
ATOM 899 C C . LEU A 1 111 ? -18.713 -4.160 -1.316 1.00 88.38 111 LEU A C 1
ATOM 901 O O . LEU A 1 111 ? -18.492 -4.893 -2.272 1.00 88.38 111 LEU A O 1
ATOM 905 N N . GLY A 1 112 ? -19.868 -3.497 -1.173 1.00 87.31 112 GLY A N 1
ATOM 906 C CA . GLY A 1 112 ? -20.997 -3.526 -2.125 1.00 87.31 112 GLY A CA 1
ATOM 907 C C . GLY A 1 112 ? -21.193 -4.862 -2.866 1.00 87.31 112 GLY A C 1
ATOM 908 O O . GLY A 1 112 ? -21.173 -5.927 -2.256 1.00 87.31 112 GLY A O 1
ATOM 909 N N . ASP A 1 113 ? -21.288 -4.801 -4.198 1.00 87.94 113 ASP A N 1
ATOM 910 C CA . ASP A 1 113 ? -21.451 -5.976 -5.075 1.00 87.94 113 ASP A CA 1
ATOM 911 C C . ASP A 1 113 ? -20.119 -6.676 -5.430 1.00 87.94 113 ASP A C 1
ATOM 913 O O . ASP A 1 113 ? -19.937 -7.178 -6.542 1.00 87.94 113 ASP A O 1
ATOM 917 N N . THR A 1 114 ? -19.118 -6.650 -4.543 1.00 94.44 114 THR A N 1
ATOM 918 C CA . THR A 1 114 ? -17.837 -7.328 -4.813 1.00 94.44 114 THR A CA 1
ATOM 919 C C . THR A 1 114 ? -18.052 -8.846 -4.859 1.00 94.44 114 THR A C 1
ATOM 921 O O . THR A 1 114 ? -18.567 -9.412 -3.894 1.00 94.44 114 THR A O 1
ATOM 924 N N . PRO A 1 115 ? -17.653 -9.541 -5.941 1.00 95.44 115 PRO A N 1
ATOM 925 C CA . PRO A 1 115 ? -17.764 -10.993 -6.017 1.00 95.44 115 PRO A CA 1
ATOM 926 C C . PRO A 1 115 ? -16.851 -11.664 -4.992 1.00 95.44 115 PRO A C 1
ATOM 928 O O . PRO A 1 115 ? -15.807 -11.121 -4.631 1.00 95.44 115 PRO A O 1
ATOM 931 N N . THR A 1 116 ? -17.208 -12.877 -4.568 1.00 96.00 116 THR A N 1
ATOM 932 C CA . THR A 1 116 ? -16.367 -13.674 -3.668 1.00 96.00 116 THR A CA 1
ATOM 933 C C . THR A 1 116 ? -14.952 -13.832 -4.221 1.00 96.00 116 THR A C 1
ATOM 935 O O . THR A 1 116 ? -14.746 -13.949 -5.435 1.00 96.00 116 THR A O 1
ATOM 938 N N . PHE A 1 117 ? -13.971 -13.826 -3.315 1.00 96.44 117 PHE A N 1
ATOM 939 C CA . PHE A 1 117 ? -12.567 -13.921 -3.692 1.00 96.44 117 PHE A CA 1
ATOM 940 C C . PHE A 1 117 ? -12.287 -15.165 -4.544 1.00 96.44 117 PHE A C 1
ATOM 942 O O . PHE A 1 117 ? -12.664 -16.286 -4.193 1.00 96.44 117 PHE A O 1
ATOM 949 N N . ASN A 1 118 ? -11.593 -14.964 -5.663 1.00 96.75 118 ASN A N 1
ATOM 950 C CA . ASN A 1 118 ? -11.180 -16.029 -6.561 1.00 96.75 118 ASN A CA 1
ATOM 951 C C . ASN A 1 118 ? -9.696 -15.882 -6.910 1.00 96.75 118 ASN A C 1
ATOM 953 O O . ASN A 1 118 ? -9.301 -15.017 -7.692 1.00 96.75 118 ASN A O 1
ATOM 957 N N . VAL A 1 119 ? -8.883 -16.790 -6.367 1.00 96.19 119 VAL A N 1
ATOM 958 C CA . VAL A 1 119 ? -7.429 -16.800 -6.580 1.00 96.19 119 VAL A CA 1
ATOM 959 C C . VAL A 1 119 ? -7.040 -16.989 -8.051 1.00 96.19 119 VAL A C 1
ATOM 961 O O . VAL A 1 119 ? -6.039 -16.430 -8.482 1.00 96.19 119 VAL A O 1
ATOM 964 N N . GLY A 1 120 ? -7.824 -17.737 -8.836 1.00 97.38 120 GLY A N 1
ATOM 965 C CA . GLY A 1 120 ? -7.588 -17.912 -10.273 1.00 97.38 120 GLY A CA 1
ATOM 966 C C . GLY A 1 120 ? -7.723 -16.588 -11.018 1.00 97.38 120 GLY A C 1
ATOM 967 O O . GLY A 1 120 ? -6.787 -16.164 -11.681 1.00 97.38 120 GLY A O 1
ATOM 968 N N . LYS A 1 121 ? -8.822 -15.863 -10.780 1.00 97.94 121 LYS A N 1
ATOM 969 C CA . LYS A 1 121 ? -9.020 -14.522 -11.346 1.00 97.94 121 LYS A CA 1
ATOM 970 C C . LYS A 1 121 ? -7.938 -13.538 -10.910 1.00 97.94 121 LYS A C 1
ATOM 972 O O . LYS A 1 121 ? -7.526 -12.711 -11.711 1.00 97.94 121 LYS A O 1
ATOM 977 N N . LEU A 1 122 ? -7.464 -13.617 -9.662 1.00 98.19 122 LEU A N 1
ATOM 978 C CA . LEU A 1 122 ? -6.364 -12.759 -9.214 1.00 98.19 122 LEU A CA 1
ATOM 979 C C . LEU A 1 122 ? -5.062 -13.076 -9.965 1.00 98.19 122 LEU A C 1
ATOM 981 O O . LEU A 1 122 ? -4.342 -12.153 -10.333 1.00 98.19 122 LEU A O 1
ATOM 985 N N . ARG A 1 123 ? -4.776 -14.359 -10.231 1.00 97.81 123 ARG A N 1
ATOM 986 C CA . ARG A 1 123 ? -3.629 -14.766 -11.062 1.00 97.81 123 ARG A CA 1
ATOM 987 C C . ARG A 1 123 ? -3.745 -14.268 -12.498 1.00 97.81 123 ARG A C 1
ATOM 989 O O . ARG A 1 123 ? -2.718 -13.947 -13.081 1.00 97.81 123 ARG A O 1
ATOM 996 N N . ASP A 1 124 ? -4.959 -14.172 -13.030 1.00 98.06 124 ASP A N 1
ATOM 997 C CA . ASP A 1 124 ? -5.201 -13.635 -14.372 1.00 98.06 124 ASP A CA 1
ATOM 998 C C . ASP A 1 124 ? -5.074 -12.101 -14.414 1.00 98.06 124 ASP A C 1
ATOM 1000 O O . ASP A 1 124 ? -4.578 -11.548 -15.392 1.00 98.06 124 ASP A O 1
ATOM 1004 N N . VAL A 1 125 ? -5.492 -11.407 -13.348 1.00 98.00 125 VAL A N 1
ATOM 1005 C CA . VAL A 1 125 ? -5.432 -9.938 -13.234 1.00 98.00 125 VAL A CA 1
ATOM 1006 C C . VAL A 1 125 ? -4.024 -9.429 -12.925 1.00 98.00 125 VAL A C 1
ATOM 1008 O O . VAL A 1 125 ? -3.617 -8.401 -13.457 1.00 98.00 125 VAL A O 1
ATOM 1011 N N . ALA A 1 126 ? -3.258 -10.107 -12.066 1.00 98.12 126 ALA A N 1
ATOM 1012 C CA . ALA A 1 126 ? -1.964 -9.592 -11.609 1.00 98.12 126 ALA A CA 1
ATOM 1013 C C . ALA A 1 126 ? -0.994 -9.217 -12.760 1.00 98.12 126 ALA A C 1
ATOM 1015 O O . ALA A 1 126 ? -0.418 -8.129 -12.697 1.00 98.12 126 ALA A O 1
ATOM 1016 N N . PRO A 1 127 ? -0.867 -10.007 -13.849 1.00 97.69 127 PRO A N 1
ATOM 1017 C CA . PRO A 1 127 ? -0.041 -9.658 -15.008 1.00 97.69 127 PRO A CA 1
ATOM 1018 C C . PRO A 1 127 ? -0.513 -8.441 -15.813 1.00 97.69 127 PRO A C 1
ATOM 1020 O O . PRO A 1 127 ? 0.262 -7.914 -16.604 1.00 97.69 127 PRO A O 1
ATOM 1023 N N . THR A 1 128 ? -1.758 -7.979 -15.648 1.00 97.38 128 THR A N 1
ATOM 1024 C CA . THR A 1 128 ? -2.285 -6.821 -16.393 1.00 97.38 128 THR A CA 1
ATOM 1025 C C . THR A 1 128 ? -2.054 -5.497 -15.667 1.00 97.38 128 THR A C 1
ATOM 1027 O O . THR A 1 128 ? -2.069 -4.439 -16.296 1.00 97.38 128 THR A O 1
ATOM 1030 N N . LEU A 1 129 ? -1.822 -5.531 -14.349 1.00 98.19 129 LEU A N 1
ATOM 1031 C CA . LEU A 1 129 ? -1.614 -4.340 -13.519 1.00 98.19 129 LEU A CA 1
ATOM 1032 C C . LEU A 1 129 ? -0.409 -3.474 -13.946 1.00 98.19 129 LEU A C 1
ATOM 1034 O O . LEU A 1 129 ? -0.556 -2.251 -13.944 1.00 98.19 129 LEU A O 1
ATOM 1038 N N . PRO A 1 130 ? 0.753 -4.028 -14.356 1.00 98.12 130 PRO A N 1
ATOM 1039 C CA . PRO A 1 130 ? 1.909 -3.227 -14.769 1.00 98.12 130 PRO A CA 1
ATOM 1040 C C . PRO A 1 130 ? 1.623 -2.245 -15.912 1.00 98.12 130 PRO A C 1
ATOM 1042 O O . PRO A 1 130 ? 2.134 -1.124 -15.910 1.00 98.12 130 PRO A O 1
ATOM 1045 N N . MET A 1 131 ? 0.756 -2.608 -16.861 1.00 96.75 131 MET A N 1
ATOM 1046 C CA . MET A 1 131 ? 0.407 -1.731 -17.988 1.00 96.75 131 MET A CA 1
ATOM 1047 C C . MET A 1 131 ? -0.323 -0.456 -17.543 1.00 96.75 131 MET A C 1
ATOM 1049 O O . MET A 1 131 ? -0.237 0.576 -18.211 1.00 96.75 131 MET A O 1
ATOM 1053 N N . LEU A 1 132 ? -0.999 -0.500 -16.389 1.00 98.00 132 LEU A N 1
ATOM 1054 C CA . LEU A 1 132 ? -1.725 0.638 -15.818 1.00 98.00 132 LEU A CA 1
ATOM 1055 C C . LEU A 1 132 ? -0.791 1.763 -15.371 1.00 98.00 132 LEU A C 1
ATOM 1057 O O . LEU A 1 132 ? -1.230 2.903 -15.232 1.00 98.00 132 LEU A O 1
ATOM 1061 N N . THR A 1 133 ? 0.503 1.471 -15.214 1.00 97.19 133 THR A N 1
ATOM 1062 C CA . THR A 1 133 ? 1.527 2.472 -14.892 1.00 97.19 133 THR A CA 1
ATOM 1063 C C . THR A 1 133 ? 1.616 3.582 -15.938 1.00 97.19 133 THR A C 1
ATOM 1065 O O . THR A 1 133 ? 2.037 4.686 -15.604 1.00 97.19 133 THR A O 1
ATOM 1068 N N . ARG A 1 134 ? 1.208 3.307 -17.188 1.00 96.75 134 ARG A N 1
ATOM 1069 C CA . ARG A 1 134 ? 1.182 4.266 -18.306 1.00 96.75 134 ARG A CA 1
ATOM 1070 C C . ARG A 1 134 ? 0.023 5.257 -18.239 1.00 96.75 134 ARG A C 1
ATOM 1072 O O . ARG A 1 134 ? 0.033 6.255 -18.957 1.00 96.75 134 ARG A O 1
ATOM 1079 N N . GLU A 1 135 ? -0.998 4.967 -17.441 1.00 95.88 135 GLU A N 1
ATOM 1080 C CA . GLU A 1 135 ? -2.094 5.897 -17.205 1.00 95.88 135 GLU A CA 1
ATOM 1081 C C . GLU A 1 135 ? -1.684 6.960 -16.174 1.00 95.88 135 GLU A C 1
ATOM 1083 O O . GLU A 1 135 ? -0.714 6.795 -15.432 1.00 95.88 135 GLU A O 1
ATOM 1088 N N . SER A 1 136 ? -2.437 8.063 -16.087 1.00 93.94 136 SER A N 1
ATOM 1089 C CA . SER A 1 136 ? -2.293 8.959 -14.934 1.00 93.94 136 SER A CA 1
ATOM 1090 C C . SER A 1 136 ? -2.592 8.193 -13.645 1.00 93.94 136 SER A C 1
ATOM 1092 O O . SER A 1 136 ? -3.413 7.271 -13.651 1.00 93.94 136 SER A O 1
ATOM 1094 N N . LEU A 1 137 ? -1.961 8.581 -12.531 1.00 93.75 137 LEU A N 1
ATOM 1095 C CA . LEU A 1 137 ? -2.029 7.807 -11.290 1.00 93.75 137 LEU A CA 1
ATOM 1096 C C . LEU A 1 137 ? -3.473 7.533 -10.848 1.00 93.75 137 LEU A C 1
ATOM 1098 O O . LEU A 1 137 ? -3.815 6.386 -10.580 1.00 93.75 137 LEU A O 1
ATOM 1102 N N . LYS A 1 138 ? -4.352 8.542 -10.865 1.00 94.19 138 LYS A N 1
ATOM 1103 C CA . LYS A 1 138 ? -5.779 8.365 -10.558 1.00 94.19 138 LYS A CA 1
ATOM 1104 C C . LYS A 1 138 ? -6.489 7.384 -11.477 1.00 94.19 138 LYS A C 1
ATOM 1106 O O . LYS A 1 138 ? -7.258 6.547 -11.003 1.00 94.19 138 LYS A O 1
ATOM 1111 N N . LYS A 1 139 ? -6.292 7.517 -12.791 1.00 96.31 139 LYS A N 1
ATOM 1112 C CA . LYS A 1 139 ? -6.988 6.678 -13.770 1.00 96.31 139 LYS A CA 1
ATOM 1113 C C . LYS A 1 139 ? -6.510 5.231 -13.646 1.00 96.31 139 LYS A C 1
ATOM 1115 O O . LYS A 1 139 ? -7.344 4.345 -13.476 1.00 96.31 139 LYS A O 1
ATOM 1120 N N . GLY A 1 140 ? -5.193 5.032 -13.579 1.00 97.25 140 GLY A N 1
ATOM 1121 C CA . GLY A 1 140 ? -4.576 3.731 -13.354 1.00 97.25 140 GLY A CA 1
ATOM 1122 C C . GLY A 1 140 ? -4.995 3.112 -12.020 1.00 97.25 140 GLY A C 1
ATOM 1123 O O . GLY A 1 140 ? -5.332 1.934 -11.984 1.00 97.25 140 GLY A O 1
ATOM 1124 N N . PHE A 1 141 ? -5.052 3.887 -10.933 1.00 97.25 141 PHE A N 1
ATOM 1125 C CA . PHE A 1 141 ? -5.492 3.390 -9.627 1.00 97.25 141 PHE A CA 1
ATOM 1126 C C . PHE A 1 141 ? -6.954 2.935 -9.649 1.00 97.25 141 PHE A C 1
ATOM 1128 O O . PHE A 1 141 ? -7.253 1.829 -9.210 1.00 97.25 141 PHE A O 1
ATOM 1135 N N . ARG A 1 142 ? -7.866 3.727 -10.229 1.00 97.19 142 ARG A N 1
ATOM 1136 C CA . ARG A 1 142 ? -9.275 3.323 -10.402 1.00 97.19 142 ARG A CA 1
ATOM 1137 C C . ARG A 1 142 ? -9.415 2.094 -11.296 1.00 97.19 142 ARG A C 1
ATOM 1139 O O . ARG A 1 142 ? -10.246 1.229 -11.033 1.00 97.19 142 ARG A O 1
ATOM 1146 N N . HIS A 1 143 ? -8.602 2.004 -12.344 1.00 98.06 143 HIS A N 1
ATOM 1147 C CA . HIS A 1 143 ? -8.557 0.831 -13.208 1.00 98.06 143 HIS A CA 1
ATOM 1148 C C . HIS A 1 143 ? -8.091 -0.401 -12.411 1.00 98.06 143 HIS A C 1
ATOM 1150 O O . HIS A 1 143 ? -8.779 -1.418 -12.412 1.00 98.06 143 HIS A O 1
ATOM 1156 N N . ALA A 1 144 ? -7.016 -0.285 -11.628 1.00 98.31 144 ALA A N 1
ATOM 1157 C CA . ALA A 1 144 ? -6.530 -1.353 -10.758 1.00 98.31 144 ALA A CA 1
ATOM 1158 C C . ALA A 1 144 ? -7.583 -1.779 -9.723 1.00 98.31 144 ALA A C 1
ATOM 1160 O O . ALA A 1 144 ? -7.799 -2.975 -9.542 1.00 98.31 144 ALA A O 1
ATOM 1161 N N . GLN A 1 145 ? -8.289 -0.825 -9.100 1.00 97.88 145 GLN A N 1
ATOM 1162 C CA . GLN A 1 145 ? -9.409 -1.115 -8.199 1.00 97.88 145 GLN A CA 1
ATOM 1163 C C . GLN A 1 145 ? -10.477 -1.963 -8.897 1.00 97.88 145 GLN A C 1
ATOM 1165 O O . GLN A 1 145 ? -10.928 -2.960 -8.337 1.00 97.88 145 GLN A O 1
ATOM 1170 N N . ASN A 1 146 ? -10.853 -1.605 -10.126 1.00 97.44 146 ASN A N 1
ATOM 1171 C CA . ASN A 1 146 ? -11.855 -2.343 -10.889 1.00 97.44 146 ASN A CA 1
ATOM 1172 C C . ASN A 1 146 ? -11.388 -3.756 -11.261 1.00 97.44 146 ASN A C 1
ATOM 1174 O O . ASN A 1 146 ? -12.159 -4.700 -11.095 1.00 97.44 146 ASN A O 1
ATOM 1178 N N . GLU A 1 147 ? -10.153 -3.928 -11.737 1.00 98.00 147 GLU A N 1
ATOM 117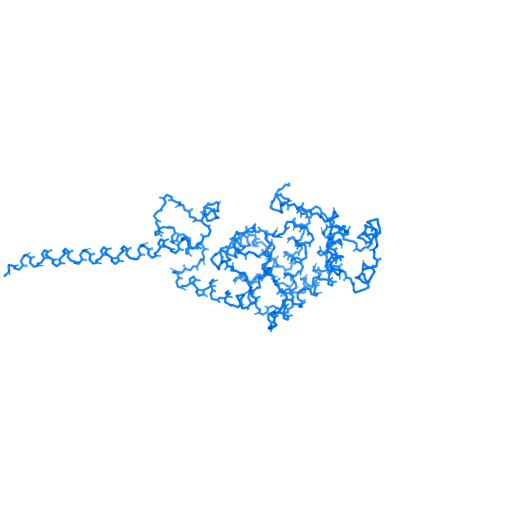9 C CA . GLU A 1 147 ? -9.633 -5.254 -12.099 1.00 98.00 147 GLU A CA 1
ATOM 1180 C C . GLU A 1 147 ? -9.497 -6.166 -10.876 1.00 98.00 147 GLU A C 1
ATOM 1182 O O . GLU A 1 147 ? -9.982 -7.299 -10.886 1.00 98.00 147 GLU A O 1
ATOM 1187 N N . LEU A 1 148 ? -8.929 -5.658 -9.781 1.00 98.25 148 LEU A N 1
ATOM 1188 C CA . LEU A 1 148 ? -8.788 -6.404 -8.528 1.00 98.25 148 LEU A CA 1
ATOM 1189 C C . LEU A 1 148 ? -10.149 -6.780 -7.930 1.00 98.25 148 LEU A C 1
ATOM 1191 O O . LEU A 1 148 ? -10.338 -7.917 -7.484 1.00 98.25 148 LEU A O 1
ATOM 1195 N N . ARG A 1 149 ? -11.142 -5.884 -8.022 1.00 97.38 149 ARG A N 1
ATOM 1196 C CA . ARG A 1 149 ? -12.513 -6.157 -7.572 1.00 97.38 149 ARG A CA 1
ATOM 1197 C C . ARG A 1 149 ? -13.138 -7.337 -8.312 1.00 97.38 149 ARG A C 1
ATOM 1199 O O . ARG A 1 149 ? -13.859 -8.112 -7.690 1.00 97.38 149 ARG A O 1
ATOM 1206 N N . LYS A 1 150 ? -12.845 -7.550 -9.603 1.00 96.62 150 LYS A N 1
ATOM 1207 C CA . LYS A 1 150 ? -13.353 -8.720 -10.359 1.00 96.62 150 LYS A CA 1
ATOM 1208 C C . LYS A 1 150 ? -12.862 -10.053 -9.786 1.00 96.62 150 LYS A C 1
ATOM 1210 O O . LYS A 1 150 ? -13.552 -11.067 -9.933 1.00 96.62 150 LYS A O 1
ATOM 1215 N N . ALA A 1 151 ? -11.694 -10.049 -9.142 1.00 97.50 151 ALA A N 1
ATOM 1216 C CA . ALA A 1 151 ? -11.132 -11.182 -8.412 1.00 97.50 151 ALA A CA 1
ATOM 1217 C C . ALA A 1 151 ? -11.568 -11.235 -6.935 1.00 97.50 151 ALA A C 1
ATOM 1219 O O . ALA A 1 151 ? -11.172 -12.151 -6.217 1.00 97.50 151 ALA A O 1
ATOM 1220 N N . GLY A 1 152 ? -12.383 -10.280 -6.483 1.00 97.00 152 GLY A N 1
ATOM 1221 C CA . GLY A 1 152 ? -12.855 -10.158 -5.108 1.00 97.00 152 GLY A CA 1
ATOM 1222 C C . GLY A 1 152 ? -11.864 -9.496 -4.148 1.00 97.00 152 GLY A C 1
ATOM 1223 O O . GLY A 1 152 ? -12.052 -9.611 -2.939 1.00 97.00 152 GLY A O 1
ATOM 1224 N N . VAL A 1 153 ? -10.829 -8.823 -4.667 1.00 97.75 153 VAL A N 1
ATOM 1225 C CA . VAL A 1 153 ? -9.828 -8.077 -3.888 1.00 97.75 153 VAL A CA 1
ATOM 1226 C C . VAL A 1 153 ? -10.211 -6.598 -3.829 1.00 97.75 153 VAL A C 1
ATOM 1228 O O . VAL A 1 153 ? -10.535 -5.995 -4.851 1.00 97.75 153 VAL A O 1
ATOM 1231 N N . LEU A 1 154 ? -10.154 -5.996 -2.643 1.00 97.75 154 LEU A N 1
ATOM 1232 C CA . LEU A 1 154 ? -10.459 -4.578 -2.441 1.00 97.75 154 LEU A CA 1
ATOM 1233 C C . LEU A 1 154 ? -9.163 -3.772 -2.356 1.00 97.75 154 LEU A C 1
ATOM 1235 O O . LEU A 1 154 ? -8.355 -3.993 -1.460 1.00 97.75 154 LEU A O 1
ATOM 1239 N N . LEU A 1 155 ? -8.971 -2.823 -3.268 1.00 98.19 155 LEU A N 1
ATOM 1240 C CA . LEU A 1 155 ? -7.831 -1.908 -3.240 1.00 98.19 155 LEU A CA 1
ATOM 1241 C C . LEU A 1 155 ? -8.262 -0.551 -2.673 1.00 98.19 155 LEU A C 1
ATOM 1243 O O . LEU A 1 155 ? -9.173 0.086 -3.207 1.00 98.19 155 LEU A O 1
ATOM 1247 N N . VAL A 1 156 ? -7.588 -0.098 -1.617 1.00 97.12 156 VAL A N 1
ATOM 1248 C CA . VAL A 1 156 ? -7.861 1.173 -0.935 1.00 97.12 156 VAL A CA 1
ATOM 1249 C C . VAL A 1 156 ? -6.591 1.995 -0.749 1.00 97.12 156 VAL A C 1
ATOM 1251 O O . VAL A 1 156 ? -5.478 1.470 -0.697 1.00 97.12 156 VAL A O 1
ATOM 1254 N N . PHE A 1 157 ? -6.764 3.308 -0.632 1.00 96.75 157 PHE A N 1
ATOM 1255 C CA . PHE A 1 157 ? -5.678 4.240 -0.364 1.00 96.75 157 PHE A CA 1
ATOM 1256 C C . PHE A 1 157 ? -5.949 5.003 0.929 1.00 96.75 157 PHE A C 1
ATOM 1258 O O . PHE A 1 157 ? -6.971 5.676 1.059 1.00 96.75 157 PHE A O 1
ATOM 1265 N N . ILE A 1 158 ? -5.018 4.922 1.877 1.00 94.81 158 ILE A N 1
ATOM 1266 C CA . ILE A 1 158 ? -5.080 5.637 3.153 1.00 94.81 158 ILE A CA 1
ATOM 1267 C C . ILE A 1 158 ? -3.762 6.390 3.305 1.00 94.81 158 ILE A C 1
ATOM 1269 O O . ILE A 1 158 ? -2.753 5.729 3.531 1.00 94.81 158 ILE A O 1
ATOM 1273 N N . PRO A 1 159 ? -3.737 7.737 3.234 1.00 92.88 159 PRO A N 1
ATOM 1274 C CA . PRO A 1 159 ? -2.504 8.499 3.407 1.00 92.88 159 PRO A CA 1
ATOM 1275 C C . PRO A 1 159 ? -1.722 8.048 4.639 1.00 92.88 159 PRO A C 1
ATOM 1277 O O . PRO A 1 159 ? -2.323 7.713 5.667 1.00 92.88 159 PRO A O 1
ATOM 1280 N N . GLU A 1 160 ? -0.395 8.044 4.530 1.00 89.50 160 GLU A N 1
ATOM 1281 C CA . GLU A 1 160 ? 0.471 7.667 5.642 1.00 89.50 160 GLU A CA 1
ATOM 1282 C C . GLU A 1 160 ? 0.086 8.416 6.929 1.00 89.50 160 GLU A C 1
ATOM 1284 O O . GLU A 1 160 ? -0.065 9.639 6.956 1.00 89.50 160 GLU A O 1
ATOM 1289 N N . VAL A 1 161 ? -0.038 7.660 8.020 1.00 90.25 161 VAL A N 1
ATOM 1290 C CA . VAL A 1 161 ? -0.124 8.218 9.368 1.00 90.25 161 VAL A CA 1
ATOM 1291 C C . VAL A 1 161 ? 1.291 8.312 9.932 1.00 90.25 161 VAL A C 1
ATOM 1293 O O . VAL A 1 161 ? 2.035 7.329 9.928 1.00 90.25 161 VAL A O 1
ATOM 1296 N N . GLU A 1 162 ? 1.672 9.490 10.421 1.00 85.25 162 GLU A N 1
ATOM 1297 C CA . GLU A 1 162 ? 3.013 9.731 10.956 1.00 85.25 162 GLU A CA 1
ATOM 1298 C C . GLU A 1 162 ? 3.389 8.702 12.038 1.00 85.25 162 GLU A C 1
ATOM 1300 O O . GLU A 1 162 ? 2.592 8.358 12.914 1.00 85.25 162 GLU A O 1
ATOM 1305 N N . GLY A 1 163 ? 4.616 8.183 11.954 1.00 80.56 16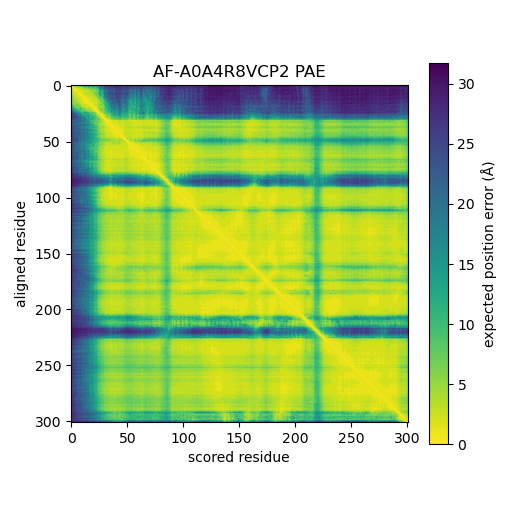3 GLY A N 1
ATOM 1306 C CA . GLY A 1 163 ? 5.128 7.161 12.870 1.00 80.56 163 GLY A CA 1
ATOM 1307 C C . GLY A 1 163 ? 4.778 5.717 12.495 1.00 80.56 163 GLY A C 1
ATOM 1308 O O . GLY A 1 163 ? 5.270 4.809 13.164 1.00 80.56 163 GLY A O 1
ATOM 1309 N N . THR A 1 164 ? 3.995 5.485 11.432 1.00 82.31 164 THR A N 1
ATOM 1310 C CA . THR A 1 164 ? 3.732 4.127 10.913 1.00 82.31 164 THR A CA 1
ATOM 1311 C C . THR A 1 164 ? 4.860 3.604 10.031 1.00 82.31 164 THR A C 1
ATOM 1313 O O . THR A 1 164 ? 5.261 2.457 10.188 1.00 82.31 164 THR A O 1
ATOM 1316 N N . ARG A 1 165 ? 5.395 4.441 9.126 1.00 83.44 165 ARG A N 1
ATOM 1317 C CA . ARG A 1 165 ? 6.373 4.055 8.090 1.00 83.44 165 ARG A CA 1
ATOM 1318 C C . ARG A 1 165 ? 5.895 2.959 7.129 1.00 83.44 165 ARG A C 1
ATOM 1320 O O . ARG A 1 165 ? 6.713 2.336 6.456 1.00 83.44 165 ARG A O 1
ATOM 1327 N N . ILE A 1 166 ? 4.588 2.733 7.055 1.00 85.44 166 ILE A N 1
ATOM 1328 C CA . ILE A 1 166 ? 3.986 1.703 6.205 1.00 85.44 166 ILE A CA 1
ATOM 1329 C C . ILE A 1 166 ? 3.964 2.205 4.764 1.00 85.44 166 ILE A C 1
ATOM 1331 O O . ILE A 1 166 ? 3.565 3.344 4.525 1.00 85.44 166 ILE A O 1
ATOM 1335 N N . CYS A 1 167 ? 4.363 1.364 3.814 1.00 87.69 167 CYS A N 1
ATOM 1336 C CA . CYS A 1 167 ? 4.192 1.596 2.376 1.00 87.69 167 CYS A CA 1
ATOM 1337 C C . CYS A 1 167 ? 2.874 0.988 1.885 1.00 87.69 167 CYS A C 1
ATOM 1339 O O . CYS A 1 167 ? 2.112 1.631 1.156 1.00 87.69 167 CYS A O 1
ATOM 1341 N N . GLY A 1 168 ? 2.583 -0.229 2.343 1.00 91.88 168 GLY A N 1
ATOM 1342 C CA . GLY A 1 168 ? 1.362 -0.951 2.031 1.00 91.88 168 GLY A CA 1
ATOM 1343 C C . GLY A 1 168 ? 1.071 -2.055 3.040 1.00 91.88 168 GLY A C 1
ATOM 1344 O O . GLY A 1 168 ? 1.870 -2.331 3.934 1.00 91.88 168 GLY A O 1
ATOM 1345 N N . ALA A 1 169 ? -0.116 -2.636 2.939 1.00 91.56 169 ALA A N 1
ATOM 1346 C CA . ALA A 1 169 ? -0.488 -3.820 3.694 1.00 91.56 169 ALA A CA 1
ATOM 1347 C C . ALA A 1 169 ? -1.516 -4.640 2.923 1.00 91.56 169 ALA A C 1
ATOM 1349 O O . ALA A 1 169 ? -2.379 -4.083 2.237 1.00 91.56 169 ALA A O 1
ATOM 1350 N N . SER A 1 170 ? -1.488 -5.950 3.126 1.00 91.44 170 SER A N 1
ATOM 1351 C CA . SER A 1 170 ? -2.515 -6.869 2.658 1.00 91.44 170 SER A CA 1
ATOM 1352 C C . SER A 1 170 ? -3.118 -7.625 3.835 1.00 91.44 170 SER A C 1
ATOM 1354 O O . SER A 1 170 ? -2.418 -8.101 4.728 1.00 91.44 170 SER A O 1
ATOM 1356 N N . ARG A 1 171 ? -4.449 -7.695 3.897 1.00 87.62 171 ARG A N 1
ATOM 1357 C CA . ARG A 1 171 ? -5.165 -8.288 5.038 1.00 87.62 171 ARG A CA 1
ATOM 1358 C C . ARG A 1 171 ? -6.473 -8.927 4.607 1.00 87.62 171 ARG A C 1
ATOM 1360 O O . ARG A 1 171 ? -7.071 -8.506 3.629 1.00 87.62 171 ARG A O 1
ATOM 1367 N N . TRP A 1 172 ? -6.947 -9.922 5.340 1.00 87.94 172 TRP A N 1
ATOM 1368 C CA . TRP A 1 172 ? -8.259 -10.523 5.106 1.00 87.94 172 TRP A CA 1
ATOM 1369 C C . TRP A 1 172 ? -9.326 -9.859 5.979 1.00 87.94 172 TRP A C 1
ATOM 1371 O O . TRP A 1 172 ? -9.179 -9.795 7.200 1.00 87.94 172 TRP A O 1
ATOM 1381 N N . LEU A 1 173 ? -10.418 -9.394 5.366 1.00 86.38 173 LEU A N 1
ATOM 1382 C CA . LEU A 1 173 ? -11.618 -8.995 6.105 1.00 86.38 173 LEU A CA 1
ATOM 1383 C C . LEU A 1 173 ? -12.334 -10.229 6.655 1.00 86.38 173 LEU A C 1
ATOM 1385 O O . LEU A 1 173 ? -12.278 -11.311 6.067 1.00 86.38 173 LEU A O 1
ATOM 1389 N N . GLY A 1 174 ? -13.113 -10.045 7.724 1.00 76.81 174 GLY A N 1
ATOM 1390 C CA . GLY A 1 174 ? -13.979 -11.100 8.268 1.00 76.81 174 GLY A CA 1
ATOM 1391 C C . GLY A 1 174 ? -15.016 -11.634 7.267 1.00 76.81 174 GLY A C 1
ATOM 1392 O O . GLY A 1 174 ? -15.521 -12.739 7.437 1.00 76.81 174 GLY A O 1
ATOM 1393 N N . THR A 1 175 ? -15.297 -10.885 6.196 1.00 80.12 175 THR A N 1
ATOM 1394 C CA . THR A 1 175 ? -16.166 -11.290 5.080 1.00 80.12 175 THR A CA 1
ATOM 1395 C C . THR A 1 175 ? -15.490 -12.239 4.082 1.00 80.12 175 THR A C 1
ATOM 1397 O O . THR A 1 175 ? -16.156 -12.746 3.185 1.00 80.12 175 THR A O 1
ATOM 1400 N N . GLY A 1 176 ? -14.183 -12.494 4.217 1.00 86.56 176 GLY A N 1
ATOM 1401 C CA . GLY A 1 176 ? -13.417 -13.379 3.333 1.00 86.56 176 GLY A CA 1
ATOM 1402 C C . GLY A 1 176 ? -12.814 -12.697 2.100 1.00 86.56 176 GLY A C 1
ATOM 1403 O O . GLY A 1 176 ? -12.264 -13.383 1.240 1.00 86.56 176 GLY A O 1
ATOM 1404 N N . HIS A 1 177 ? -12.888 -11.367 2.007 1.00 93.56 177 HIS A N 1
ATOM 1405 C CA . HIS A 1 177 ? -12.246 -10.593 0.943 1.00 93.56 177 HIS A CA 1
ATOM 1406 C C . HIS A 1 177 ? -10.871 -10.087 1.393 1.00 93.56 177 HIS A C 1
ATOM 1408 O O . HIS A 1 177 ? -10.778 -9.483 2.468 1.00 93.56 177 HIS A O 1
ATOM 1414 N N . PRO A 1 178 ? -9.807 -10.283 0.598 1.00 95.19 178 PRO A N 1
ATOM 1415 C CA . PRO A 1 178 ? -8.534 -9.643 0.868 1.00 95.19 178 PRO A CA 1
ATOM 1416 C C . PRO A 1 178 ? -8.589 -8.153 0.500 1.00 95.19 178 PRO A C 1
ATOM 1418 O O . PRO A 1 178 ? -9.190 -7.754 -0.502 1.00 95.19 178 PRO A O 1
ATOM 142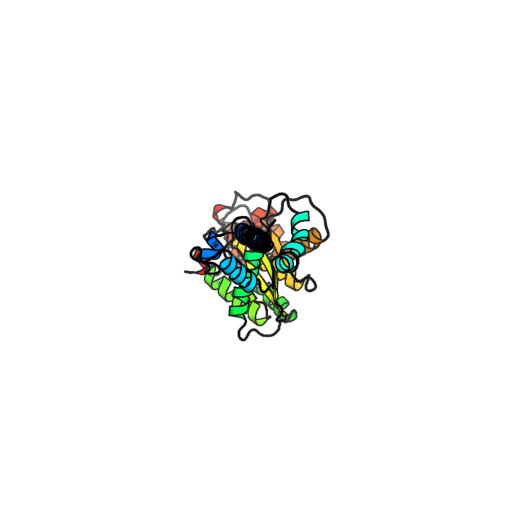1 N N . ILE A 1 179 ? -7.928 -7.339 1.313 1.00 95.38 179 ILE A N 1
ATOM 1422 C CA . ILE A 1 179 ? -7.683 -5.920 1.083 1.00 95.38 179 ILE A CA 1
ATOM 1423 C C . ILE A 1 179 ? -6.224 -5.724 0.711 1.00 95.38 179 ILE A C 1
ATOM 1425 O O . ILE A 1 179 ? -5.351 -6.381 1.275 1.00 95.38 179 ILE A O 1
ATOM 1429 N N . ILE A 1 180 ? -5.974 -4.793 -0.199 1.00 97.44 180 ILE A N 1
ATOM 1430 C CA . ILE A 1 180 ? -4.674 -4.169 -0.411 1.00 97.44 180 ILE A CA 1
ATOM 1431 C C . ILE A 1 180 ? -4.839 -2.701 -0.037 1.00 97.44 180 ILE A C 1
ATOM 1433 O O . ILE A 1 180 ? -5.673 -1.999 -0.608 1.00 97.44 180 ILE A O 1
ATOM 1437 N N . ALA A 1 181 ? -4.055 -2.237 0.925 1.00 96.44 181 ALA A N 1
ATOM 1438 C CA . ALA A 1 181 ? -4.033 -0.855 1.365 1.00 96.44 181 ALA A CA 1
ATOM 1439 C C . ALA A 1 181 ? -2.690 -0.228 1.001 1.00 96.44 181 ALA A C 1
ATOM 1441 O O . ALA A 1 181 ? -1.647 -0.785 1.330 1.00 96.44 181 ALA A O 1
ATOM 1442 N N . LEU A 1 182 ? -2.709 0.933 0.349 1.00 96.62 182 LEU A N 1
ATOM 1443 C CA . LEU A 1 182 ? -1.503 1.685 -0.014 1.00 96.62 182 LEU A CA 1
ATOM 1444 C C . LEU A 1 182 ? -1.460 3.015 0.736 1.00 96.62 182 LEU A C 1
ATOM 1446 O O . LEU A 1 182 ? -2.492 3.671 0.890 1.00 96.62 182 LEU A O 1
ATOM 1450 N N . SER A 1 183 ? -0.269 3.423 1.183 1.00 93.31 183 SER A N 1
ATOM 1451 C CA . SER A 1 183 ? -0.093 4.665 1.949 1.00 93.31 183 SER A CA 1
ATOM 1452 C C . SER A 1 183 ? 0.389 5.860 1.130 1.00 93.31 183 SER A C 1
ATOM 1454 O O . SER A 1 183 ? 0.197 7.010 1.530 1.00 93.31 183 SER A O 1
ATOM 1456 N N . GLY A 1 184 ? 1.046 5.590 -0.003 1.00 89.25 184 GLY A N 1
ATOM 1457 C CA . GLY A 1 184 ? 1.733 6.611 -0.795 1.00 89.25 184 GLY A CA 1
ATOM 1458 C C . GLY A 1 184 ? 3.040 7.106 -0.169 1.00 89.25 184 GLY A C 1
ATOM 1459 O O . GLY A 1 184 ? 3.576 8.129 -0.605 1.00 89.25 184 GLY A O 1
ATOM 1460 N N . ARG A 1 185 ? 3.571 6.400 0.841 1.00 87.38 185 ARG A N 1
ATOM 1461 C CA . ARG A 1 185 ? 4.891 6.683 1.420 1.00 87.38 185 ARG A CA 1
ATOM 1462 C C . ARG A 1 185 ? 5.959 6.737 0.321 1.00 87.38 185 ARG A C 1
ATOM 1464 O O . ARG A 1 185 ? 5.866 6.072 -0.706 1.00 87.38 185 ARG A O 1
ATOM 1471 N N . HIS A 1 186 ? 6.961 7.587 0.533 1.00 87.81 186 HIS A N 1
ATOM 1472 C CA . HIS A 1 186 ? 7.997 7.978 -0.433 1.00 87.81 186 HIS A CA 1
ATOM 1473 C C . HIS A 1 186 ? 7.534 8.841 -1.613 1.00 87.81 186 HIS A C 1
ATOM 1475 O O . HIS A 1 186 ? 8.398 9.451 -2.232 1.00 87.81 186 HIS A O 1
ATOM 1481 N N . LYS A 1 187 ? 6.226 8.996 -1.873 1.00 91.19 187 LYS A N 1
ATOM 1482 C CA . LYS A 1 187 ? 5.697 9.984 -2.836 1.00 91.19 187 LYS A CA 1
ATOM 1483 C C . LYS A 1 187 ? 6.203 9.805 -4.272 1.00 91.19 187 LYS A C 1
ATOM 1485 O O . LYS A 1 187 ? 6.325 10.773 -5.013 1.00 91.19 187 LYS A O 1
ATOM 1490 N N . PHE A 1 188 ? 6.509 8.572 -4.665 1.00 94.38 188 PHE A N 1
ATOM 1491 C CA . PHE A 1 188 ? 6.997 8.218 -5.997 1.00 94.38 188 PHE A CA 1
ATOM 1492 C C . PHE A 1 188 ? 6.065 7.199 -6.647 1.00 94.38 188 PHE A C 1
ATOM 1494 O O . PHE A 1 188 ? 5.696 6.206 -6.016 1.00 94.38 188 PHE A O 1
ATOM 1501 N N . HIS A 1 189 ? 5.717 7.414 -7.917 1.00 95.00 189 HIS A N 1
ATOM 1502 C CA . HIS A 1 189 ? 4.801 6.525 -8.637 1.00 95.00 189 HIS A CA 1
ATOM 1503 C C . HIS A 1 189 ? 5.384 5.117 -8.798 1.00 95.00 189 HIS A C 1
ATOM 1505 O O . HIS A 1 189 ? 4.660 4.137 -8.661 1.00 95.00 189 HIS A O 1
ATOM 1511 N N . ASP A 1 190 ? 6.689 4.995 -9.047 1.00 95.69 190 ASP A N 1
ATOM 1512 C CA . ASP A 1 190 ? 7.355 3.697 -9.178 1.00 95.69 190 ASP A CA 1
ATOM 1513 C C . ASP A 1 190 ? 7.294 2.875 -7.890 1.00 95.69 190 ASP A C 1
ATOM 1515 O O . ASP A 1 190 ? 7.004 1.682 -7.941 1.00 95.69 190 ASP A O 1
ATOM 1519 N N . ILE A 1 191 ? 7.456 3.527 -6.736 1.00 95.06 191 ILE A N 1
ATOM 1520 C CA . ILE A 1 191 ? 7.330 2.877 -5.426 1.00 95.06 191 ILE A CA 1
ATOM 1521 C C . ILE A 1 191 ? 5.870 2.501 -5.149 1.00 95.06 191 ILE A C 1
ATOM 1523 O O . ILE A 1 191 ? 5.603 1.401 -4.668 1.00 95.06 191 ILE A O 1
ATOM 1527 N N . PHE A 1 192 ? 4.917 3.376 -5.481 1.00 96.19 192 PHE A N 1
ATOM 1528 C CA . PHE A 1 192 ? 3.486 3.106 -5.320 1.00 96.19 192 PHE A CA 1
ATOM 1529 C C . PHE A 1 192 ? 3.046 1.861 -6.101 1.00 96.19 192 PHE A C 1
ATOM 1531 O O . PHE A 1 192 ? 2.436 0.952 -5.535 1.00 96.19 192 PHE A O 1
ATOM 1538 N N . TRP A 1 193 ? 3.398 1.795 -7.387 1.00 97.56 193 TRP A N 1
ATOM 1539 C CA . TRP A 1 193 ? 3.057 0.665 -8.246 1.00 97.56 193 TRP A CA 1
ATOM 1540 C C . TRP A 1 193 ? 3.776 -0.614 -7.825 1.00 97.56 193 TRP A C 1
ATOM 1542 O O . TRP A 1 193 ? 3.143 -1.664 -7.775 1.00 97.56 193 TRP A O 1
ATOM 1552 N N . PHE A 1 194 ? 5.057 -0.536 -7.452 1.00 97.12 194 PHE A N 1
ATOM 1553 C CA . PHE A 1 194 ? 5.771 -1.692 -6.911 1.00 97.12 194 PHE A CA 1
ATOM 1554 C C . PHE A 1 194 ? 5.093 -2.231 -5.645 1.00 97.12 194 PHE A C 1
ATOM 1556 O O . PHE A 1 194 ? 4.852 -3.430 -5.544 1.00 97.12 194 PHE A O 1
ATOM 1563 N N . THR A 1 195 ? 4.702 -1.345 -4.724 1.00 96.50 195 THR A N 1
ATOM 1564 C CA . THR A 1 195 ? 4.008 -1.726 -3.484 1.00 96.50 195 THR A CA 1
ATOM 1565 C C . THR A 1 195 ? 2.688 -2.443 -3.785 1.00 96.50 195 THR A C 1
ATOM 1567 O O . THR A 1 195 ? 2.412 -3.479 -3.193 1.00 96.50 195 THR A O 1
ATOM 1570 N N . LEU A 1 196 ? 1.893 -1.964 -4.751 1.00 98.19 196 LEU A N 1
ATOM 1571 C CA . LEU A 1 196 ? 0.666 -2.653 -5.177 1.00 98.19 196 LEU A CA 1
ATOM 1572 C C . LEU A 1 196 ? 0.933 -4.091 -5.647 1.00 98.19 196 LEU A C 1
ATOM 1574 O O . LEU A 1 196 ? 0.214 -5.020 -5.268 1.00 98.19 196 LEU A O 1
ATOM 1578 N N . LEU A 1 197 ? 1.953 -4.278 -6.485 1.00 98.25 197 LEU A N 1
ATOM 1579 C CA . LEU A 1 197 ? 2.309 -5.592 -7.022 1.00 98.25 197 LEU A CA 1
ATOM 1580 C C . LEU A 1 197 ? 2.863 -6.515 -5.928 1.00 98.25 197 LEU A C 1
ATOM 1582 O O . LEU A 1 197 ? 2.522 -7.696 -5.899 1.00 98.25 197 LEU A O 1
ATOM 1586 N N . HIS A 1 198 ? 3.644 -5.966 -4.999 1.00 96.12 198 HIS A N 1
ATOM 1587 C CA . HIS A 1 198 ? 4.174 -6.670 -3.833 1.00 96.12 198 HIS A CA 1
ATOM 1588 C C . HIS A 1 198 ? 3.040 -7.181 -2.927 1.00 96.12 198 HIS A C 1
ATOM 1590 O O . HIS A 1 198 ? 2.968 -8.375 -2.635 1.00 96.12 198 HIS A O 1
ATOM 1596 N N . GLU A 1 199 ? 2.073 -6.328 -2.572 1.00 96.06 199 GLU A N 1
ATOM 1597 C CA . GLU A 1 199 ? 0.906 -6.745 -1.775 1.00 96.06 199 GLU A CA 1
ATOM 1598 C C . GLU A 1 199 ? 0.009 -7.747 -2.517 1.00 96.06 199 GLU A C 1
ATOM 1600 O O . GLU A 1 199 ? -0.562 -8.661 -1.918 1.00 96.06 199 GLU A O 1
ATOM 1605 N N . THR A 1 200 ? -0.078 -7.633 -3.845 1.00 97.38 200 THR A N 1
ATOM 1606 C CA . THR A 1 200 ? -0.740 -8.647 -4.680 1.00 97.38 200 THR A CA 1
ATOM 1607 C C . THR A 1 200 ? -0.014 -9.996 -4.584 1.00 97.38 200 THR A C 1
ATOM 1609 O O . THR A 1 200 ? -0.658 -11.044 -4.479 1.00 97.38 200 THR A O 1
ATOM 1612 N N . GLY A 1 201 ? 1.323 -9.975 -4.558 1.00 95.69 201 GLY A N 1
ATOM 1613 C CA . GLY A 1 201 ? 2.172 -11.142 -4.330 1.00 95.69 201 GLY A CA 1
ATOM 1614 C C . GLY A 1 201 ? 1.902 -11.813 -2.987 1.00 95.69 201 GLY A C 1
ATOM 1615 O O . GLY A 1 201 ? 1.734 -13.031 -2.948 1.00 95.69 201 GLY A O 1
ATOM 1616 N N . HIS A 1 202 ? 1.753 -11.043 -1.906 1.00 93.25 202 HIS A N 1
ATOM 1617 C CA . HIS A 1 202 ? 1.398 -11.593 -0.594 1.00 93.25 202 HIS A CA 1
ATOM 1618 C C . HIS A 1 202 ? 0.085 -12.379 -0.609 1.00 93.25 202 HIS A C 1
ATOM 1620 O O . HIS A 1 202 ? 0.033 -13.498 -0.091 1.00 93.25 202 HIS A O 1
ATOM 1626 N N . ILE A 1 203 ? -0.958 -11.849 -1.254 1.00 94.62 203 ILE A N 1
ATOM 1627 C CA . ILE A 1 203 ? -2.255 -12.537 -1.355 1.00 94.62 203 ILE A CA 1
ATOM 1628 C C . ILE A 1 203 ? -2.130 -13.834 -2.172 1.00 94.62 203 ILE A C 1
ATOM 1630 O O . ILE A 1 203 ? -2.722 -14.855 -1.814 1.00 94.62 203 ILE A O 1
ATOM 1634 N N . LEU A 1 204 ? -1.369 -13.811 -3.270 1.00 95.38 204 LEU A N 1
ATOM 1635 C CA . LEU A 1 204 ? -1.241 -14.948 -4.185 1.00 95.38 204 LEU A CA 1
ATOM 1636 C C . LEU A 1 204 ? -0.338 -16.067 -3.664 1.00 95.38 204 LEU A C 1
ATOM 1638 O O . LEU A 1 204 ? -0.653 -17.246 -3.859 1.00 95.38 204 LEU A O 1
ATOM 1642 N N . LEU A 1 205 ? 0.789 -15.705 -3.057 1.00 91.50 205 LEU A N 1
ATOM 1643 C CA . LEU A 1 205 ? 1.815 -16.648 -2.622 1.00 91.50 205 LEU A CA 1
ATOM 1644 C C . LEU A 1 205 ? 1.543 -17.172 -1.217 1.00 91.50 205 LEU A C 1
ATOM 1646 O O . LEU A 1 205 ? 1.828 -18.336 -0.931 1.00 91.50 205 LEU A O 1
ATOM 1650 N N . HIS A 1 206 ? 0.930 -16.351 -0.361 1.00 86.12 206 HIS A N 1
ATOM 1651 C CA . HIS A 1 206 ? 0.838 -16.640 1.064 1.00 86.12 206 HIS A CA 1
ATOM 1652 C C . HIS A 1 206 ? -0.587 -16.502 1.641 1.00 86.12 206 HIS A C 1
ATOM 1654 O O . HIS A 1 206 ? -0.797 -15.845 2.663 1.00 86.12 206 HIS A O 1
ATOM 1660 N N . PRO A 1 207 ? -1.596 -17.191 1.071 1.00 75.94 207 PRO A N 1
ATOM 1661 C CA . PRO A 1 207 ? -3.013 -16.987 1.404 1.00 75.94 207 PRO A CA 1
ATOM 1662 C C . PRO A 1 207 ? -3.408 -17.408 2.830 1.00 75.94 207 PRO A C 1
ATOM 1664 O O . PRO A 1 207 ? -4.516 -17.123 3.270 1.00 75.94 207 PRO A O 1
ATOM 1667 N N . LYS A 1 208 ? -2.539 -18.124 3.557 1.00 70.75 208 LYS A N 1
ATOM 1668 C CA . LYS A 1 208 ? -2.832 -18.638 4.907 1.00 70.75 208 LYS A CA 1
ATOM 1669 C C . LYS A 1 208 ? -2.602 -17.618 6.022 1.00 70.75 208 LYS A C 1
ATOM 1671 O O . LYS A 1 208 ? -3.000 -17.880 7.155 1.00 70.75 208 LYS A O 1
ATOM 1676 N N . ARG A 1 209 ? -1.939 -16.493 5.747 1.00 66.75 209 ARG A N 1
ATOM 1677 C CA . ARG A 1 209 ? -1.674 -15.470 6.763 1.00 66.75 209 ARG A CA 1
ATOM 1678 C C . ARG A 1 209 ? -2.727 -14.373 6.661 1.00 66.75 209 ARG A C 1
ATOM 1680 O O . ARG A 1 209 ? -3.049 -13.900 5.577 1.00 66.75 209 ARG A O 1
ATOM 1687 N N . ALA A 1 210 ? -3.258 -13.984 7.816 1.00 64.56 210 ALA A N 1
ATOM 1688 C CA . ALA A 1 210 ? -4.357 -13.030 7.897 1.00 64.56 210 ALA A CA 1
ATOM 1689 C C . ALA A 1 210 ? -3.939 -11.591 7.548 1.00 64.56 210 ALA A C 1
ATOM 1691 O O . ALA A 1 210 ? -4.766 -10.854 7.022 1.00 64.56 210 ALA A O 1
ATOM 1692 N N . THR A 1 211 ? -2.683 -11.210 7.816 1.00 70.00 211 THR A N 1
ATOM 1693 C CA . THR A 1 211 ? -2.171 -9.843 7.628 1.00 70.00 211 THR A CA 1
ATOM 1694 C C . THR A 1 211 ? -0.686 -9.856 7.252 1.00 70.00 211 THR A C 1
ATOM 1696 O O . THR A 1 211 ? 0.096 -10.579 7.875 1.00 70.00 211 THR A O 1
ATOM 1699 N N . TYR A 1 212 ? -0.318 -9.013 6.289 1.00 73.94 212 TYR A N 1
ATOM 1700 C CA . TYR A 1 212 ? 1.035 -8.597 5.918 1.00 73.94 212 TYR A CA 1
ATOM 1701 C C . TYR A 1 212 ? 1.110 -7.072 5.933 1.00 73.94 212 TYR A C 1
ATOM 1703 O O . TYR A 1 212 ? 0.130 -6.397 5.617 1.00 73.94 212 TYR A O 1
ATOM 1711 N N . ILE A 1 213 ? 2.257 -6.529 6.331 1.00 70.75 213 ILE A N 1
ATOM 1712 C CA . ILE A 1 213 ? 2.491 -5.086 6.374 1.00 70.75 213 ILE A CA 1
ATOM 1713 C C . ILE A 1 213 ? 3.872 -4.824 5.793 1.00 70.75 213 ILE A C 1
ATOM 1715 O O . ILE A 1 213 ? 4.875 -5.147 6.430 1.00 70.75 213 ILE A O 1
ATOM 1719 N N . ASN A 1 214 ? 3.914 -4.180 4.633 1.00 68.38 214 ASN A N 1
ATOM 1720 C CA . ASN A 1 214 ? 5.149 -3.715 4.036 1.00 68.38 214 ASN A CA 1
ATOM 1721 C C . ASN A 1 214 ? 5.589 -2.402 4.699 1.00 68.38 214 ASN A C 1
ATOM 1723 O O . ASN A 1 214 ? 4.937 -1.352 4.597 1.00 68.38 214 ASN A O 1
ATOM 1727 N N . VAL A 1 215 ? 6.721 -2.477 5.397 1.00 68.06 215 VAL A N 1
ATOM 1728 C CA . VAL A 1 215 ? 7.370 -1.362 6.089 1.00 68.06 215 VAL A CA 1
ATOM 1729 C C . VAL A 1 215 ? 8.800 -1.219 5.573 1.00 68.06 215 VAL A C 1
ATOM 1731 O O . VAL A 1 215 ? 9.453 -2.197 5.226 1.00 68.06 215 VAL A O 1
ATOM 1734 N N . GLU A 1 216 ? 9.331 -0.000 5.587 1.00 62.56 216 GLU A N 1
ATOM 1735 C CA . GLU A 1 216 ? 10.732 0.292 5.280 1.00 62.56 216 GLU A CA 1
ATOM 1736 C C . GLU A 1 216 ? 11.718 -0.556 6.125 1.00 62.56 216 GLU A C 1
ATOM 1738 O O . GLU A 1 216 ? 11.931 -0.303 7.317 1.00 62.56 216 GLU A O 1
ATOM 1743 N N . LYS A 1 217 ? 12.355 -1.554 5.494 1.00 59.88 217 LYS A N 1
ATOM 1744 C CA . LYS 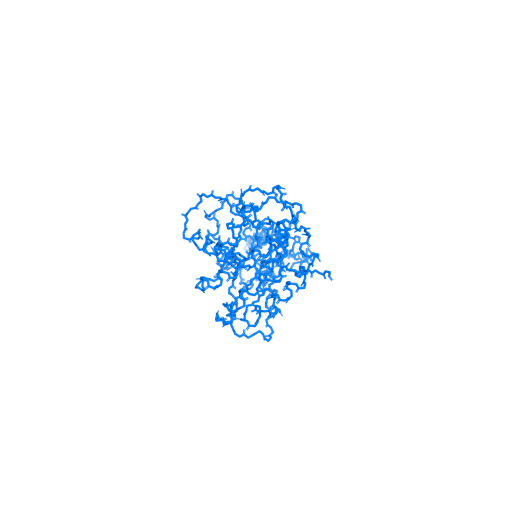A 1 217 ? 13.402 -2.402 6.095 1.00 59.88 217 LYS A CA 1
ATOM 1745 C C . LYS A 1 217 ? 14.816 -1.865 5.815 1.00 59.88 217 LYS A C 1
ATOM 1747 O O . LYS A 1 217 ? 15.081 -1.235 4.794 1.00 59.88 217 LYS A O 1
ATOM 1752 N N . LYS A 1 218 ? 15.779 -2.197 6.689 1.00 47.34 218 LYS A N 1
ATOM 1753 C CA . LYS A 1 218 ? 17.222 -2.215 6.355 1.00 47.34 218 LYS A CA 1
ATOM 1754 C C . LYS A 1 218 ? 17.694 -3.669 6.268 1.00 47.34 218 LYS A C 1
ATOM 1756 O O . LYS A 1 218 ? 17.302 -4.475 7.103 1.00 47.34 218 LYS A O 1
ATOM 1761 N N . ARG A 1 219 ? 18.574 -3.978 5.304 1.00 42.69 219 ARG A N 1
ATOM 1762 C CA . ARG A 1 219 ? 19.224 -5.298 5.145 1.00 42.69 219 ARG A CA 1
ATOM 1763 C C . ARG A 1 219 ? 19.852 -5.780 6.463 1.00 42.69 219 ARG A C 1
ATOM 1765 O O . ARG A 1 219 ? 20.622 -5.024 7.060 1.00 42.69 219 ARG A O 1
ATOM 1772 N N . GLY A 1 220 ? 19.603 -7.037 6.847 1.00 42.03 220 GLY A N 1
ATOM 1773 C CA . GLY A 1 220 ? 20.432 -7.747 7.835 1.00 42.03 220 GLY A CA 1
ATOM 1774 C C . GLY A 1 220 ? 19.723 -8.545 8.934 1.00 42.03 220 GLY A C 1
ATOM 1775 O O . GLY A 1 220 ? 20.416 -9.041 9.817 1.00 42.03 220 GLY A O 1
ATOM 1776 N N . VAL A 1 221 ? 18.397 -8.684 8.909 1.00 41.59 221 VAL A N 1
ATOM 1777 C CA . VAL A 1 221 ? 17.699 -9.725 9.683 1.00 41.59 221 VAL A CA 1
ATOM 1778 C C . VAL A 1 221 ? 17.331 -10.830 8.688 1.00 41.59 221 VAL A C 1
ATOM 1780 O O . VAL A 1 221 ? 17.173 -10.539 7.503 1.00 41.59 221 VAL A O 1
ATOM 1783 N N . HIS A 1 222 ? 17.381 -12.085 9.131 1.00 45.09 222 HIS A N 1
ATOM 1784 C CA . HIS A 1 222 ? 16.996 -13.255 8.346 1.00 45.09 222 HIS A CA 1
ATOM 1785 C C . HIS A 1 222 ? 16.089 -14.121 9.218 1.00 45.09 222 HIS A C 1
ATOM 1787 O O . HIS A 1 222 ? 16.573 -14.837 10.096 1.00 45.09 222 HIS A O 1
ATOM 1793 N N . ASP A 1 223 ? 14.787 -14.041 8.986 1.00 58.09 223 ASP A N 1
ATOM 1794 C CA . ASP A 1 223 ? 13.787 -14.965 9.517 1.00 58.09 223 ASP A CA 1
ATOM 1795 C C . ASP A 1 223 ? 12.816 -15.442 8.416 1.00 58.09 223 ASP A C 1
ATOM 1797 O O . ASP A 1 223 ? 12.978 -15.136 7.231 1.00 58.09 223 ASP A O 1
ATOM 1801 N N . ASP A 1 224 ? 11.815 -16.243 8.791 1.00 58.81 224 ASP A N 1
ATOM 1802 C CA . ASP A 1 224 ? 10.791 -16.722 7.854 1.00 58.81 224 ASP A CA 1
ATOM 1803 C C . ASP A 1 224 ? 10.015 -15.558 7.212 1.00 58.81 224 ASP A C 1
ATOM 1805 O O . ASP A 1 224 ? 9.610 -15.663 6.054 1.00 58.81 224 ASP A O 1
ATOM 1809 N N . GLU A 1 225 ? 9.840 -14.435 7.922 1.00 65.19 225 GLU A N 1
ATOM 1810 C CA . GLU A 1 225 ? 9.201 -13.223 7.404 1.00 65.19 225 GLU A CA 1
ATOM 1811 C C . GLU A 1 225 ? 10.033 -12.642 6.256 1.00 65.19 225 GLU A C 1
ATOM 1813 O O . GLU A 1 225 ? 9.476 -12.304 5.215 1.00 65.19 225 GLU A O 1
ATOM 1818 N N . ASP A 1 226 ? 11.363 -12.651 6.357 1.00 71.06 226 ASP A N 1
ATOM 1819 C CA . ASP A 1 226 ? 12.235 -12.231 5.257 1.00 71.06 226 ASP A CA 1
ATOM 1820 C C . ASP A 1 226 ? 12.119 -13.119 4.011 1.00 71.06 226 ASP A C 1
ATOM 1822 O O . ASP A 1 226 ? 12.229 -12.609 2.895 1.00 71.06 226 ASP A O 1
ATOM 1826 N N . SER A 1 227 ? 11.836 -14.419 4.153 1.00 81.75 227 SER A N 1
ATOM 1827 C CA . SER A 1 227 ? 11.623 -15.303 2.994 1.00 81.75 227 SER A CA 1
ATOM 1828 C C . SER A 1 227 ? 10.311 -15.009 2.254 1.00 81.75 227 SER A C 1
ATOM 1830 O O . SER A 1 227 ? 10.279 -15.013 1.021 1.00 81.75 227 SER A O 1
ATOM 1832 N N . LEU A 1 228 ? 9.237 -14.704 2.994 1.00 85.81 228 LEU A N 1
ATOM 1833 C CA . LEU A 1 228 ? 7.926 -14.378 2.427 1.00 85.81 228 LEU A CA 1
ATOM 1834 C C . LEU A 1 228 ? 7.957 -13.031 1.700 1.00 85.81 228 LEU A C 1
ATOM 1836 O O . LEU A 1 228 ? 7.396 -12.918 0.612 1.00 85.81 228 LEU A O 1
ATOM 1840 N N . GLU A 1 229 ? 8.633 -12.051 2.296 1.00 85.25 229 GLU A N 1
ATOM 1841 C CA . GLU A 1 229 ? 8.833 -10.705 1.750 1.00 85.25 229 GLU A CA 1
ATOM 1842 C C . GLU A 1 229 ? 9.724 -10.758 0.506 1.00 85.25 229 GLU A C 1
ATOM 1844 O O . GLU A 1 229 ? 9.363 -10.209 -0.529 1.00 85.25 229 GLU A O 1
ATOM 1849 N N . THR A 1 230 ? 10.811 -11.540 0.544 1.00 89.19 230 THR A N 1
ATOM 1850 C CA . THR A 1 230 ? 11.655 -11.785 -0.639 1.00 89.19 230 THR A CA 1
ATOM 1851 C C . THR A 1 230 ? 10.850 -12.408 -1.782 1.00 89.19 230 THR A C 1
ATOM 1853 O O . THR A 1 230 ? 11.028 -12.036 -2.939 1.00 89.19 230 THR A O 1
ATOM 1856 N N . ALA A 1 231 ? 9.950 -13.350 -1.485 1.00 91.88 231 ALA A N 1
ATOM 1857 C CA . ALA A 1 231 ? 9.099 -13.959 -2.504 1.00 91.88 231 ALA A CA 1
ATOM 1858 C C . ALA A 1 231 ? 8.081 -12.961 -3.092 1.00 91.88 231 ALA A C 1
ATOM 1860 O O . ALA A 1 231 ? 7.817 -13.002 -4.294 1.00 91.88 231 ALA A O 1
ATOM 1861 N N . ALA A 1 232 ? 7.528 -12.060 -2.272 1.00 92.44 232 ALA A N 1
ATOM 1862 C CA . ALA A 1 232 ? 6.631 -10.997 -2.727 1.00 92.44 232 ALA A CA 1
ATOM 1863 C C . ALA A 1 232 ? 7.365 -9.943 -3.578 1.00 92.44 232 ALA A C 1
ATOM 1865 O O . ALA A 1 232 ? 6.851 -9.545 -4.624 1.00 92.44 232 ALA A O 1
ATOM 1866 N N . ASP A 1 233 ? 8.590 -9.567 -3.196 1.00 93.38 233 ASP A N 1
ATOM 1867 C CA . ASP A 1 233 ? 9.466 -8.694 -3.986 1.00 93.38 233 ASP A CA 1
ATOM 1868 C C . ASP A 1 233 ? 9.783 -9.314 -5.349 1.00 93.38 233 ASP A C 1
ATOM 1870 O O . ASP A 1 233 ? 9.520 -8.707 -6.385 1.00 93.38 233 ASP A O 1
ATOM 1874 N N . GLN A 1 234 ? 10.254 -10.565 -5.369 1.00 94.81 234 GLN A N 1
ATOM 1875 C CA . GLN A 1 234 ? 10.549 -11.285 -6.612 1.00 94.81 234 GLN A CA 1
ATOM 1876 C C . GLN A 1 234 ? 9.316 -11.411 -7.510 1.00 94.81 234 GLN A C 1
ATOM 1878 O O . GLN A 1 234 ? 9.420 -11.298 -8.734 1.00 94.81 234 GLN A O 1
ATOM 1883 N N . PHE A 1 235 ? 8.142 -11.632 -6.915 1.00 96.69 235 PHE A N 1
ATOM 1884 C CA . PHE A 1 235 ? 6.884 -11.658 -7.646 1.00 96.69 235 PHE A CA 1
ATOM 1885 C C . PHE A 1 235 ? 6.606 -10.307 -8.313 1.00 96.69 235 PHE A C 1
ATOM 1887 O O . PHE A 1 235 ? 6.415 -10.270 -9.529 1.00 96.69 235 PHE A O 1
ATOM 1894 N N . ALA A 1 236 ? 6.664 -9.205 -7.562 1.00 96.75 236 ALA A N 1
ATOM 1895 C CA . ALA A 1 236 ? 6.455 -7.857 -8.086 1.00 96.75 236 ALA A CA 1
ATOM 1896 C C . ALA A 1 236 ? 7.457 -7.494 -9.196 1.00 96.75 236 ALA A C 1
ATOM 1898 O O . ALA A 1 236 ? 7.057 -7.017 -10.260 1.00 96.75 236 ALA A O 1
ATOM 1899 N N . GLU A 1 237 ? 8.744 -7.784 -8.989 1.00 95.81 237 GLU A N 1
ATOM 1900 C CA . GLU A 1 237 ? 9.801 -7.578 -9.985 1.00 95.81 237 GLU A CA 1
ATOM 1901 C C . GLU A 1 237 ? 9.542 -8.372 -11.267 1.00 95.81 237 GLU A C 1
ATOM 1903 O O . GLU A 1 237 ? 9.729 -7.851 -12.366 1.00 95.81 237 GLU A O 1
ATOM 1908 N N . SER A 1 238 ? 9.104 -9.630 -11.142 1.00 96.50 238 SER A N 1
ATOM 1909 C CA . SER A 1 238 ? 8.823 -10.500 -12.290 1.00 96.50 238 SER A CA 1
ATOM 1910 C C . SER A 1 238 ? 7.587 -10.082 -13.087 1.00 96.50 238 SER A C 1
ATOM 1912 O O . SER A 1 238 ? 7.536 -10.334 -14.290 1.00 96.50 238 SER A O 1
ATOM 1914 N N . LEU A 1 239 ? 6.609 -9.434 -12.439 1.00 97.38 239 LEU A N 1
ATOM 1915 C CA . LEU A 1 239 ? 5.455 -8.852 -13.124 1.00 97.38 239 LEU A CA 1
ATOM 1916 C C . LEU A 1 239 ? 5.845 -7.610 -13.924 1.00 97.38 239 LEU A C 1
ATOM 1918 O O . LEU A 1 239 ? 5.298 -7.385 -14.999 1.00 97.38 239 LEU A O 1
ATOM 1922 N N . LEU A 1 240 ? 6.771 -6.800 -13.406 1.00 97.19 240 LEU A N 1
ATOM 1923 C CA . LEU A 1 240 ? 7.236 -5.601 -14.099 1.00 97.19 240 LEU A CA 1
ATOM 1924 C C . LEU A 1 240 ? 8.133 -5.952 -15.284 1.00 97.19 240 LEU A C 1
ATOM 1926 O O . LEU A 1 240 ? 7.920 -5.445 -16.381 1.00 97.19 240 LEU A O 1
ATOM 1930 N N . LEU A 1 241 ? 9.151 -6.785 -15.072 1.00 97.12 241 LEU A N 1
ATOM 1931 C CA . LEU A 1 241 ? 10.174 -7.059 -16.075 1.00 97.12 241 LEU A CA 1
ATOM 1932 C C . LEU A 1 241 ? 10.586 -8.527 -16.040 1.00 97.12 241 LEU A C 1
ATOM 1934 O O . LEU A 1 241 ? 10.882 -9.093 -14.984 1.00 97.12 241 LEU A O 1
ATOM 1938 N N . THR A 1 242 ? 10.694 -9.133 -17.223 1.00 96.50 242 THR A N 1
ATOM 1939 C CA . THR A 1 242 ? 11.284 -10.468 -17.341 1.00 96.50 242 THR A CA 1
ATOM 1940 C C . THR A 1 242 ? 12.768 -10.435 -16.974 1.00 96.50 242 THR A C 1
ATOM 1942 O O . THR A 1 242 ? 13.424 -9.396 -17.032 1.00 96.50 242 THR A O 1
ATOM 1945 N N . GLU A 1 243 ? 13.348 -11.594 -16.663 1.00 95.19 243 GLU A N 1
ATOM 1946 C CA . GLU A 1 243 ? 14.792 -11.698 -16.415 1.00 95.19 243 GLU A CA 1
ATOM 1947 C C . GLU A 1 243 ? 15.630 -11.201 -17.608 1.00 95.19 243 GLU A C 1
ATOM 1949 O O . GLU A 1 243 ? 16.686 -10.600 -17.424 1.00 95.19 243 GLU A O 1
ATOM 1954 N N . ARG A 1 244 ? 15.142 -11.401 -18.840 1.00 97.00 244 ARG A N 1
ATOM 1955 C CA . ARG A 1 244 ? 15.776 -10.857 -20.045 1.00 97.00 244 ARG A CA 1
ATOM 1956 C C . ARG A 1 244 ? 15.706 -9.330 -20.065 1.00 97.00 244 ARG A C 1
ATOM 1958 O O . ARG A 1 244 ? 16.728 -8.695 -20.306 1.00 97.00 244 ARG A O 1
ATOM 1965 N N . ASP A 1 245 ? 14.529 -8.763 -19.812 1.00 97.81 245 ASP A N 1
ATOM 1966 C CA . ASP A 1 245 ? 14.333 -7.311 -19.810 1.00 97.81 245 ASP A CA 1
ATOM 1967 C C . ASP A 1 245 ? 15.166 -6.639 -18.713 1.00 97.81 245 ASP A C 1
ATOM 1969 O O . ASP A 1 245 ? 15.750 -5.592 -18.957 1.00 97.81 245 ASP A O 1
ATOM 1973 N N . ARG A 1 246 ? 15.309 -7.256 -17.533 1.00 96.69 246 ARG A N 1
ATOM 1974 C CA . ARG A 1 246 ? 16.185 -6.737 -16.469 1.00 96.69 246 ARG A CA 1
ATOM 1975 C C . ARG A 1 246 ? 17.651 -6.680 -16.890 1.00 96.69 246 ARG A C 1
ATOM 1977 O O . ARG A 1 246 ? 18.312 -5.681 -16.629 1.00 96.69 246 ARG A O 1
ATOM 1984 N N . ARG A 1 247 ? 18.164 -7.720 -17.555 1.00 96.56 247 ARG A N 1
ATOM 1985 C CA . ARG A 1 247 ? 19.545 -7.713 -18.069 1.00 96.56 247 ARG A CA 1
ATOM 1986 C C . ARG A 1 247 ? 19.756 -6.615 -19.099 1.00 96.56 247 ARG A C 1
ATOM 1988 O O . ARG A 1 247 ? 20.759 -5.927 -19.036 1.00 96.56 247 ARG A O 1
ATOM 1995 N N . GLU A 1 248 ? 18.807 -6.438 -20.013 1.00 97.25 248 GLU A N 1
ATOM 1996 C CA . GLU A 1 248 ? 18.864 -5.353 -20.994 1.00 97.25 248 GLU A CA 1
ATOM 1997 C C . GLU A 1 248 ? 18.791 -3.978 -20.315 1.00 97.25 248 GLU A C 1
ATOM 1999 O O . GLU A 1 248 ? 19.586 -3.104 -20.639 1.00 97.25 248 GLU A O 1
ATOM 2004 N N . LEU A 1 249 ? 17.914 -3.811 -19.319 1.00 97.56 249 LEU A N 1
ATOM 2005 C CA . LEU A 1 249 ? 17.779 -2.574 -18.550 1.00 97.56 249 LEU A CA 1
ATOM 2006 C C . LEU A 1 249 ? 19.083 -2.173 -17.848 1.00 97.56 249 LEU A C 1
ATOM 2008 O O . LEU A 1 249 ? 19.404 -0.988 -17.816 1.00 97.56 249 LEU A O 1
ATOM 2012 N N . ALA A 1 250 ? 19.837 -3.131 -17.299 1.00 95.75 250 ALA A N 1
ATOM 2013 C CA . ALA A 1 250 ? 21.108 -2.863 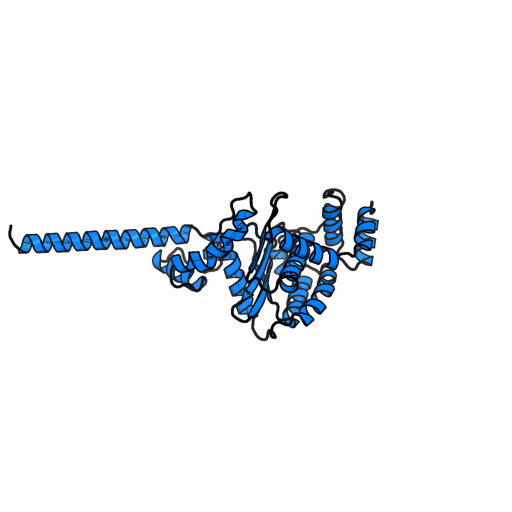-16.618 1.00 95.75 250 ALA A CA 1
ATOM 2014 C C . ALA A 1 250 ? 22.167 -2.221 -17.532 1.00 95.75 250 ALA A C 1
ATOM 2016 O O . ALA A 1 250 ? 23.018 -1.479 -17.047 1.00 95.75 250 ALA A O 1
ATOM 2017 N N . GLU A 1 251 ? 22.091 -2.485 -18.837 1.00 96.56 251 GLU A N 1
ATOM 2018 C CA . GLU A 1 251 ? 23.040 -1.990 -19.839 1.00 96.56 251 GLU A CA 1
ATOM 2019 C C . GLU A 1 251 ? 22.619 -0.638 -20.446 1.00 96.56 251 GLU A C 1
ATOM 2021 O O . GLU A 1 251 ? 23.357 -0.056 -21.240 1.00 96.56 251 GLU A O 1
ATOM 2026 N N . ILE A 1 252 ? 21.439 -0.113 -20.091 1.00 97.12 252 ILE A N 1
ATOM 2027 C CA . ILE A 1 252 ? 20.939 1.155 -20.632 1.00 97.12 252 ILE A CA 1
ATOM 2028 C C . ILE A 1 252 ? 21.758 2.337 -20.108 1.00 97.12 252 ILE A C 1
ATOM 2030 O O . ILE A 1 252 ? 21.922 2.540 -18.897 1.00 97.12 252 ILE A O 1
ATOM 2034 N N . ASP A 1 253 ? 22.222 3.175 -21.041 1.00 95.56 253 ASP A N 1
ATOM 2035 C CA . ASP A 1 253 ? 23.073 4.317 -20.713 1.00 95.56 253 ASP A CA 1
ATOM 2036 C C . ASP A 1 253 ? 22.392 5.682 -20.826 1.00 95.56 253 ASP A C 1
ATOM 2038 O O . ASP A 1 253 ? 22.645 6.564 -20.003 1.00 95.56 253 ASP A O 1
ATOM 2042 N N . THR A 1 254 ? 21.468 5.845 -21.773 1.00 97.56 254 THR A N 1
ATOM 2043 C CA . THR A 1 254 ? 20.834 7.139 -22.055 1.00 97.56 254 THR A CA 1
ATOM 2044 C C . THR A 1 254 ? 19.368 7.192 -21.616 1.00 97.56 254 THR A C 1
ATOM 2046 O O . THR A 1 254 ? 18.703 6.170 -21.432 1.00 97.56 254 THR A O 1
ATOM 2049 N N . ALA A 1 255 ? 18.849 8.408 -21.412 1.00 97.25 255 ALA A N 1
ATOM 2050 C CA . ALA A 1 255 ? 17.447 8.620 -21.045 1.00 97.25 255 ALA A CA 1
ATOM 2051 C C . ALA A 1 255 ? 16.504 8.282 -22.213 1.00 97.25 255 ALA A C 1
ATOM 2053 O O . ALA A 1 255 ? 15.382 7.813 -22.001 1.00 97.25 255 ALA A O 1
ATOM 2054 N N . GLU A 1 256 ? 16.976 8.508 -23.436 1.00 97.81 256 GLU A N 1
ATOM 2055 C CA . GLU A 1 256 ? 16.313 8.167 -24.687 1.00 97.81 256 GLU A CA 1
ATOM 2056 C C . GLU A 1 256 ? 16.151 6.648 -24.813 1.00 97.81 256 GLU A C 1
ATOM 2058 O O . GLU A 1 256 ? 15.032 6.175 -25.016 1.00 97.81 256 GLU A O 1
ATOM 2063 N N . ASP A 1 257 ? 17.225 5.884 -24.584 1.00 97.94 257 ASP A N 1
ATOM 2064 C CA . ASP A 1 257 ? 17.187 4.417 -24.596 1.00 97.94 257 ASP A CA 1
ATOM 2065 C C . ASP A 1 257 ? 16.273 3.870 -23.492 1.00 97.94 257 ASP A C 1
ATOM 2067 O O . ASP A 1 257 ? 15.482 2.960 -23.740 1.00 97.94 257 ASP A O 1
ATOM 2071 N N . LEU A 1 258 ? 16.307 4.456 -22.287 1.00 98.31 258 LEU A N 1
ATOM 2072 C CA . LEU A 1 258 ? 15.412 4.054 -21.196 1.00 98.31 258 LEU A CA 1
ATOM 2073 C C . LEU A 1 258 ? 13.939 4.311 -21.535 1.00 98.31 258 LEU A C 1
ATOM 2075 O O . LEU A 1 258 ? 13.068 3.509 -21.195 1.00 98.31 258 LEU A O 1
ATOM 2079 N N . THR A 1 259 ? 13.651 5.421 -22.214 1.00 98.06 259 THR A N 1
ATOM 2080 C CA . THR A 1 259 ? 12.293 5.760 -22.651 1.00 98.06 259 THR A CA 1
ATOM 2081 C C . THR A 1 259 ? 11.817 4.806 -23.745 1.00 98.06 259 THR A C 1
ATOM 2083 O O . THR A 1 259 ? 10.720 4.262 -23.631 1.00 98.06 259 THR A O 1
ATOM 2086 N N . ALA A 1 260 ? 12.656 4.524 -24.745 1.00 98.12 260 ALA A N 1
ATOM 2087 C CA . ALA A 1 260 ? 12.353 3.553 -25.796 1.00 98.12 260 ALA A CA 1
ATOM 2088 C C . ALA A 1 260 ? 12.146 2.139 -25.225 1.00 98.12 260 ALA A C 1
ATOM 2090 O O . ALA A 1 260 ? 11.216 1.427 -25.613 1.00 98.12 260 ALA A O 1
ATOM 2091 N N . PHE A 1 261 ? 12.964 1.744 -24.247 1.00 98.38 261 PHE A N 1
ATOM 2092 C CA . PHE A 1 261 ? 12.791 0.494 -23.517 1.00 98.38 261 PHE A CA 1
ATOM 2093 C C . PHE A 1 261 ? 11.451 0.460 -22.776 1.00 98.38 261 PHE A C 1
ATOM 2095 O O . PHE A 1 261 ? 10.718 -0.519 -22.902 1.00 98.38 261 PHE A O 1
ATOM 2102 N N . ALA A 1 262 ? 11.091 1.528 -22.054 1.00 98.12 262 ALA A N 1
ATOM 2103 C CA . ALA A 1 262 ? 9.823 1.616 -21.328 1.00 98.12 262 ALA A CA 1
ATOM 2104 C C . ALA A 1 262 ? 8.603 1.486 -22.251 1.00 98.12 262 ALA A C 1
ATOM 2106 O O . ALA A 1 262 ? 7.644 0.787 -21.918 1.00 98.12 262 ALA A O 1
ATOM 2107 N N . GLU A 1 263 ? 8.656 2.101 -23.435 1.00 97.50 263 GLU A N 1
ATOM 2108 C CA . GLU A 1 263 ? 7.637 1.930 -24.471 1.00 97.50 263 GLU A CA 1
ATOM 2109 C C . GLU A 1 263 ? 7.546 0.481 -24.953 1.00 97.50 263 GLU A C 1
ATOM 2111 O O . GLU A 1 263 ? 6.442 -0.062 -25.026 1.00 97.50 263 GLU A O 1
ATOM 2116 N N . ARG A 1 264 ? 8.689 -0.169 -25.211 1.00 97.25 264 ARG A N 1
ATOM 2117 C CA . ARG A 1 264 ? 8.753 -1.567 -25.659 1.00 97.25 264 ARG A CA 1
ATOM 2118 C C . ARG A 1 264 ? 8.156 -2.541 -24.643 1.00 97.25 264 ARG A C 1
ATOM 2120 O O . ARG A 1 264 ? 7.445 -3.459 -25.045 1.00 97.25 264 ARG A O 1
ATOM 2127 N N . VAL A 1 265 ? 8.449 -2.366 -23.353 1.00 97.00 265 VAL A N 1
ATOM 2128 C CA . VAL A 1 265 ? 7.928 -3.244 -22.285 1.00 97.00 265 VAL A CA 1
ATOM 2129 C C . VAL A 1 265 ? 6.523 -2.853 -21.813 1.00 97.00 265 VAL A C 1
ATOM 2131 O O . VAL A 1 265 ? 5.932 -3.553 -20.998 1.00 97.00 265 VAL A O 1
ATOM 2134 N N . GLY A 1 266 ? 5.963 -1.749 -22.318 1.00 97.00 266 GLY A N 1
ATOM 2135 C CA . GLY A 1 266 ? 4.608 -1.318 -21.977 1.00 97.00 266 GLY A CA 1
ATOM 2136 C C . GLY A 1 266 ? 4.469 -0.736 -20.567 1.00 97.00 266 GLY A C 1
ATOM 2137 O O . GLY A 1 266 ? 3.383 -0.799 -19.992 1.00 97.00 266 GLY A O 1
ATOM 2138 N N . LEU A 1 267 ? 5.525 -0.122 -20.028 1.00 98.06 267 LEU A N 1
ATOM 2139 C CA . LEU A 1 267 ? 5.530 0.526 -18.713 1.00 98.06 267 LEU A CA 1
ATOM 2140 C C . LEU A 1 267 ? 5.700 2.045 -18.834 1.00 98.06 267 LEU A C 1
ATOM 2142 O O . LEU A 1 267 ? 6.062 2.571 -19.888 1.00 98.06 267 LEU A O 1
ATOM 2146 N N . ALA A 1 268 ? 5.430 2.776 -17.753 1.00 97.56 268 ALA A N 1
ATOM 2147 C CA . ALA A 1 268 ? 5.817 4.181 -17.667 1.00 97.56 268 ALA A CA 1
ATOM 2148 C C . ALA A 1 268 ? 7.328 4.343 -17.456 1.00 97.56 268 ALA A C 1
ATOM 2150 O O . ALA A 1 268 ? 7.937 3.640 -16.648 1.00 97.56 268 ALA A O 1
ATOM 2151 N N . THR A 1 269 ? 7.911 5.352 -18.108 1.00 98.00 269 THR A N 1
ATOM 2152 C CA . THR A 1 269 ? 9.341 5.690 -18.019 1.00 98.00 269 THR A CA 1
ATOM 2153 C C . THR A 1 269 ? 9.814 5.848 -16.575 1.00 98.00 269 THR A C 1
ATOM 2155 O O . THR A 1 269 ? 10.859 5.322 -16.210 1.00 98.00 269 THR A O 1
ATOM 2158 N N . GLY A 1 270 ? 9.021 6.502 -15.718 1.00 97.19 270 GLY A N 1
ATOM 2159 C CA . GLY A 1 270 ? 9.366 6.671 -14.304 1.00 97.19 270 GLY A CA 1
ATOM 2160 C C . GLY A 1 270 ? 9.421 5.360 -13.514 1.00 97.19 270 GLY A C 1
ATOM 2161 O O . GLY A 1 270 ? 10.264 5.222 -12.631 1.00 97.19 270 GLY A O 1
ATOM 2162 N N . VAL A 1 271 ? 8.582 4.377 -13.867 1.00 97.50 271 VAL A N 1
ATOM 2163 C CA . VAL A 1 271 ? 8.607 3.033 -13.266 1.00 97.50 271 VAL A CA 1
ATOM 2164 C C . VAL A 1 271 ? 9.862 2.284 -13.683 1.00 97.50 271 VAL A C 1
ATOM 2166 O O . VAL A 1 271 ? 10.571 1.766 -12.825 1.00 97.50 271 VAL A O 1
ATOM 2169 N N . VAL A 1 272 ? 10.196 2.303 -14.974 1.00 98.19 272 VAL A N 1
ATOM 2170 C CA . VAL A 1 272 ? 11.431 1.693 -15.487 1.00 98.19 272 VAL A CA 1
ATOM 2171 C C . VAL A 1 272 ? 12.674 2.356 -14.893 1.00 98.19 272 VAL A C 1
ATOM 2173 O O . VAL A 1 272 ? 13.602 1.657 -14.502 1.00 98.19 272 VAL A O 1
ATOM 2176 N N . ALA A 1 273 ? 12.684 3.683 -14.740 1.00 97.94 273 ALA A N 1
ATOM 2177 C CA . ALA A 1 273 ? 13.770 4.400 -14.073 1.00 97.94 273 ALA A CA 1
ATOM 2178 C C . ALA A 1 273 ? 13.932 3.972 -12.601 1.00 97.94 273 ALA A C 1
ATOM 2180 O O . ALA A 1 273 ? 15.058 3.836 -12.121 1.00 97.94 273 ALA A O 1
ATOM 2181 N N . GLY A 1 274 ? 12.825 3.718 -11.894 1.00 96.62 274 GLY A N 1
ATOM 2182 C CA . GLY A 1 274 ? 12.840 3.137 -10.549 1.00 96.62 274 GLY A CA 1
ATOM 2183 C C . GLY A 1 274 ? 13.420 1.720 -10.523 1.00 96.62 274 GLY A C 1
ATOM 2184 O O . GLY A 1 274 ? 14.275 1.421 -9.692 1.00 96.62 274 GLY A O 1
ATOM 2185 N N . GLN A 1 275 ? 13.025 0.869 -11.476 1.00 97.19 275 GLN A N 1
ATOM 2186 C CA . GLN A 1 275 ? 13.569 -0.487 -11.618 1.00 97.19 275 GLN A CA 1
ATOM 2187 C C . GLN A 1 275 ? 15.069 -0.475 -11.945 1.00 97.19 275 GLN A C 1
ATOM 2189 O O . GLN A 1 275 ? 15.831 -1.216 -11.327 1.00 97.19 275 GLN A O 1
ATOM 2194 N N . TYR A 1 276 ? 15.519 0.413 -12.840 1.00 97.75 276 TYR A N 1
ATOM 2195 C CA . TYR A 1 276 ? 16.940 0.606 -13.140 1.00 97.75 276 TYR A CA 1
ATOM 2196 C C . TYR A 1 276 ? 17.721 0.978 -11.878 1.00 97.75 276 TYR A C 1
ATOM 2198 O O . TYR A 1 276 ? 18.762 0.389 -11.584 1.00 97.75 276 TYR A O 1
ATOM 2206 N N . ALA A 1 277 ? 17.211 1.947 -11.115 1.00 95.50 277 ALA A N 1
ATOM 2207 C CA . ALA A 1 277 ? 17.861 2.420 -9.902 1.00 95.50 277 ALA A CA 1
ATOM 2208 C C . ALA A 1 277 ? 17.953 1.326 -8.831 1.00 95.50 277 ALA A C 1
ATOM 2210 O O . ALA A 1 277 ? 18.977 1.219 -8.159 1.00 95.50 277 ALA A O 1
ATOM 2211 N N . HIS A 1 278 ? 16.921 0.489 -8.697 1.00 92.94 278 HIS A N 1
ATOM 2212 C CA . HIS A 1 278 ? 16.946 -0.655 -7.789 1.00 92.94 278 HIS A CA 1
ATOM 2213 C C . HIS A 1 278 ? 17.967 -1.714 -8.233 1.00 92.94 278 HIS A C 1
ATOM 2215 O O . HIS A 1 278 ? 18.785 -2.159 -7.429 1.00 92.94 278 HIS A O 1
ATOM 2221 N N . LEU A 1 279 ? 17.966 -2.061 -9.523 1.00 93.38 279 LEU A N 1
ATOM 2222 C CA . LEU A 1 279 ? 18.829 -3.088 -10.105 1.00 93.38 279 LEU A CA 1
ATOM 2223 C C . LEU A 1 279 ? 20.320 -2.723 -10.043 1.00 93.38 279 LEU A C 1
ATOM 2225 O O . LEU A 1 279 ? 21.157 -3.562 -9.723 1.00 93.38 279 LEU A O 1
ATOM 2229 N N . THR A 1 280 ? 20.652 -1.468 -10.347 1.00 94.25 280 THR A N 1
ATOM 2230 C CA . THR A 1 280 ? 22.041 -0.982 -10.453 1.00 94.25 280 THR A CA 1
ATOM 2231 C C . THR A 1 280 ? 22.538 -0.278 -9.192 1.00 94.25 280 THR A C 1
ATOM 2233 O O . THR A 1 280 ? 23.725 0.021 -9.071 1.00 94.25 280 THR A O 1
ATOM 2236 N N . ASN A 1 281 ? 21.636 0.004 -8.247 1.00 94.06 281 ASN A N 1
ATOM 2237 C CA . ASN A 1 281 ? 21.868 0.871 -7.093 1.00 94.06 281 ASN A CA 1
ATOM 2238 C C . ASN A 1 281 ? 22.283 2.317 -7.466 1.00 94.06 281 ASN A C 1
ATOM 2240 O O . ASN A 1 281 ? 22.821 3.046 -6.627 1.00 94.06 281 ASN A O 1
ATOM 2244 N N . ASP A 1 282 ? 22.010 2.761 -8.701 1.00 94.69 282 ASP A N 1
ATOM 2245 C CA . ASP A 1 282 ? 22.241 4.132 -9.168 1.00 94.69 282 ASP A CA 1
ATOM 2246 C C . ASP A 1 282 ? 20.927 4.919 -9.284 1.00 94.69 282 ASP A C 1
ATOM 2248 O O . ASP A 1 282 ? 20.286 5.020 -10.332 1.00 94.69 282 ASP A O 1
ATOM 2252 N N . TRP A 1 283 ? 20.543 5.542 -8.172 1.00 93.88 283 TRP A N 1
ATOM 2253 C CA . TRP A 1 283 ? 19.352 6.390 -8.080 1.00 93.88 283 TRP A CA 1
ATOM 2254 C C . TRP A 1 283 ? 19.511 7.768 -8.736 1.00 93.88 283 TRP A C 1
ATOM 2256 O O . TRP A 1 283 ? 18.537 8.521 -8.815 1.00 93.88 283 TRP A O 1
ATOM 2266 N N . LYS A 1 284 ? 20.721 8.140 -9.178 1.00 95.50 284 LYS A N 1
ATOM 2267 C CA . LYS A 1 284 ? 21.003 9.478 -9.717 1.00 95.50 284 LYS A CA 1
ATOM 2268 C C . LYS A 1 284 ? 20.843 9.527 -11.229 1.00 95.50 284 LYS A C 1
ATOM 2270 O O . LYS A 1 284 ? 20.263 10.498 -11.712 1.00 95.50 284 LYS A O 1
ATOM 2275 N N . LYS A 1 285 ? 21.313 8.503 -11.951 1.00 95.12 285 LYS A N 1
ATOM 2276 C CA . LYS A 1 285 ? 21.382 8.493 -13.425 1.00 95.12 285 LYS A CA 1
ATOM 2277 C C . LYS A 1 285 ? 20.066 8.887 -14.096 1.00 95.12 285 LYS A C 1
ATOM 2279 O O . LYS A 1 285 ? 20.025 9.839 -14.869 1.00 95.12 285 LYS A O 1
ATOM 2284 N N . PHE A 1 286 ? 18.976 8.225 -13.711 1.00 97.00 286 PHE A N 1
ATOM 2285 C CA . PHE A 1 286 ? 17.634 8.467 -14.253 1.00 97.00 286 PHE A CA 1
ATOM 2286 C C . PHE A 1 286 ? 16.653 9.019 -13.216 1.00 97.00 286 PHE A C 1
ATOM 2288 O O . PHE A 1 286 ? 15.444 9.031 -13.437 1.00 97.00 286 PHE A O 1
ATOM 2295 N N . GLY A 1 287 ? 17.156 9.527 -12.086 1.00 94.12 287 GLY A N 1
ATOM 2296 C CA . GLY A 1 287 ? 16.318 9.996 -10.980 1.00 94.12 287 GLY A CA 1
ATOM 2297 C C . GLY A 1 287 ? 15.324 11.091 -11.381 1.00 94.12 287 GLY A C 1
ATOM 2298 O O . GLY A 1 287 ? 14.224 11.135 -10.845 1.00 94.12 287 GLY A O 1
ATOM 2299 N N . LYS A 1 288 ? 15.666 11.927 -12.374 1.00 95.75 288 LYS A N 1
ATOM 2300 C CA . LYS A 1 288 ? 14.783 12.983 -12.907 1.00 95.75 288 LYS A CA 1
ATOM 2301 C C . LYS A 1 288 ? 13.594 12.457 -13.719 1.00 95.75 288 LYS A C 1
ATOM 2303 O O . LYS A 1 288 ? 12.640 13.199 -13.915 1.00 95.75 288 LYS A O 1
ATOM 2308 N N . LEU A 1 289 ? 13.662 11.220 -14.212 1.00 96.19 289 LEU A N 1
ATOM 2309 C CA . LEU A 1 289 ? 12.571 10.581 -14.955 1.00 96.19 289 LEU A CA 1
ATOM 2310 C C . LEU A 1 289 ? 11.536 9.944 -14.020 1.00 96.19 289 LEU A C 1
ATOM 2312 O O . LEU A 1 289 ? 10.428 9.628 -14.451 1.00 96.19 289 LEU A O 1
ATOM 2316 N N . ARG A 1 290 ? 11.882 9.749 -12.740 1.00 95.94 290 ARG A N 1
ATOM 2317 C CA . ARG A 1 290 ? 10.952 9.240 -11.732 1.00 95.94 290 ARG A CA 1
ATOM 2318 C C . ARG A 1 290 ? 9.942 10.327 -11.387 1.00 95.94 290 ARG A C 1
ATOM 2320 O O . ARG A 1 290 ? 10.313 11.444 -11.034 1.00 95.94 290 ARG A O 1
ATOM 2327 N N . VAL A 1 291 ? 8.663 9.982 -11.477 1.00 93.00 291 VAL A N 1
ATOM 2328 C CA . VAL A 1 291 ? 7.567 10.904 -11.173 1.00 93.00 291 VAL A CA 1
ATOM 2329 C C . VAL A 1 291 ? 7.305 10.880 -9.670 1.00 93.00 291 VAL A C 1
ATOM 2331 O O . VAL A 1 291 ? 6.996 9.824 -9.111 1.00 93.00 291 VAL A O 1
ATOM 2334 N N . SER A 1 292 ? 7.441 12.042 -9.031 1.00 90.31 292 SER A N 1
ATOM 2335 C CA . SER A 1 292 ? 7.108 12.255 -7.622 1.00 90.31 292 SER A CA 1
ATOM 2336 C C . SER A 1 292 ? 5.941 13.221 -7.460 1.00 90.31 292 SER A C 1
ATOM 2338 O O . SER A 1 292 ? 5.891 14.223 -8.172 1.00 90.31 292 SER A O 1
ATOM 2340 N N . GLY A 1 293 ? 5.083 12.978 -6.474 1.00 83.06 293 GLY A N 1
ATOM 2341 C CA . GLY A 1 293 ? 3.905 13.795 -6.196 1.00 83.06 293 GLY A CA 1
ATOM 2342 C C . GLY A 1 293 ? 3.262 13.460 -4.851 1.00 83.06 293 GLY A C 1
ATOM 2343 O O . GLY A 1 293 ? 3.551 12.428 -4.237 1.00 83.06 293 GLY A O 1
ATOM 2344 N N . GLU A 1 294 ? 2.412 14.357 -4.354 1.00 84.94 294 GLU A N 1
ATOM 2345 C CA . GLU A 1 294 ? 1.552 14.043 -3.212 1.00 84.94 294 GLU A CA 1
ATOM 2346 C C . GLU A 1 294 ? 0.480 13.057 -3.683 1.00 84.94 294 GLU A C 1
ATOM 2348 O O . GLU A 1 294 ? -0.567 13.463 -4.175 1.00 84.94 294 GLU A O 1
ATOM 2353 N N . ILE A 1 295 ? 0.730 11.758 -3.498 1.00 86.31 295 ILE A N 1
ATOM 2354 C CA . ILE A 1 295 ? -0.136 10.671 -3.984 1.00 86.31 295 ILE A CA 1
ATOM 2355 C C . ILE A 1 295 ? -1.612 10.884 -3.610 1.00 86.31 295 ILE A C 1
ATOM 2357 O O . ILE A 1 295 ? -2.509 10.580 -4.388 1.00 86.31 295 ILE A O 1
ATOM 2361 N N . SER A 1 296 ? -1.886 11.434 -2.426 1.00 78.75 296 SER A N 1
ATOM 2362 C CA . SER A 1 296 ? -3.249 11.751 -1.990 1.00 78.75 296 SER A CA 1
ATOM 2363 C C . SER A 1 296 ? -3.939 12.813 -2.851 1.00 78.75 296 SER A C 1
ATOM 2365 O O . SER A 1 296 ? -5.142 12.709 -3.080 1.00 78.75 296 SER A O 1
ATOM 2367 N N . VAL A 1 297 ? -3.195 13.812 -3.324 1.00 77.19 297 VAL A N 1
ATOM 2368 C CA . VAL A 1 297 ? -3.671 14.859 -4.237 1.00 77.19 297 VAL A CA 1
ATOM 2369 C C . VAL A 1 297 ? -3.826 14.283 -5.639 1.00 77.19 297 VAL A C 1
ATOM 2371 O O . VAL A 1 297 ? -4.893 14.412 -6.233 1.00 77.19 297 VAL A O 1
ATOM 2374 N N . ASP A 1 298 ? -2.822 13.543 -6.107 1.00 72.00 298 ASP A N 1
ATOM 2375 C CA . ASP A 1 298 ? -2.809 12.926 -7.437 1.00 72.00 298 ASP A CA 1
ATOM 2376 C C . ASP A 1 298 ? -3.947 11.906 -7.637 1.00 72.00 298 ASP A C 1
ATOM 2378 O O . ASP A 1 298 ? -4.341 11.625 -8.767 1.00 72.00 298 ASP A O 1
ATOM 2382 N N . LEU A 1 299 ? -4.481 11.331 -6.551 1.00 78.75 299 LEU A N 1
ATOM 2383 C CA . LEU A 1 299 ? -5.659 10.455 -6.566 1.00 78.75 299 LEU A CA 1
ATOM 2384 C C . LEU A 1 299 ? -6.995 11.217 -6.454 1.00 78.75 299 LEU A C 1
ATOM 2386 O O . LEU A 1 299 ? -8.040 10.675 -6.838 1.00 78.75 299 LEU A O 1
ATOM 2390 N N . ALA A 1 300 ? -6.985 12.449 -5.936 1.00 66.56 300 ALA A N 1
ATOM 2391 C CA . ALA A 1 300 ? -8.173 13.280 -5.747 1.00 66.56 300 ALA A CA 1
ATOM 2392 C C . ALA A 1 300 ? -8.563 14.064 -7.018 1.00 66.56 300 ALA A C 1
ATOM 2394 O O . ALA A 1 300 ? -9.748 14.074 -7.369 1.00 66.56 300 ALA A O 1
ATOM 2395 N N . GLU A 1 301 ? -7.594 14.652 -7.729 1.00 43.16 301 GLU A N 1
ATOM 2396 C CA . GLU A 1 301 ? -7.769 15.496 -8.939 1.00 43.16 301 GLU A CA 1
ATOM 2397 C C . GLU A 1 301 ? -8.246 14.746 -10.177 1.00 43.16 301 GLU A C 1
ATOM 2399 O O . GLU A 1 301 ? -9.343 15.037 -10.706 1.00 43.16 301 GLU A O 1
#

Mean predicted aligned error: 8.21 Å

Foldseek 3Di:
DDPVVVVVVVVVVVVVVVCVVVVVVQVVLLVVLVLEPVVVCVVVVQADPVDRSVVSSVSVCVLLVHDDVVRCCVPQVVVCVVVVVQDDDQASSNHQSVQVSVQVVVQVVVQPPQDAAALVLLVVLLLVLQLLQPPQLQVSQVVNQVSCSPNQEHEEEDARDPRHQFQWKWFADPVGGIYIYGHCPPQWSLSNSLSVQLNSQCCNVPVPDGMDTHHDGDPDDDDPNVVSSVSSNVRSLCSNDPPVLLVVLLPDQDLVSLCVSCVVSSHQSLNSLVSNCVSNVPCPRCVVSIDGDPSVVSNVD

Radius of gyration: 24.42 Å; Cα contacts (8 Å, |Δi|>4): 400; chains: 1; bounding box: 47×38×96 Å

pLDDT: mean 84.21, std 17.29, range [36.69, 98.38]

Sequence (301 aa):
MPAELWLRMDVSWQAHKARETAQKSFAAIGSWVHKFPSTVLRSRGIIDSSTSASTQVEKLLRFFQVADTEAFDRVWLEPQASYKRSQKFEINPYATALWLRLAEVEAEHSLGDTPTFNVGKLRDVAPTLPMLTRESLKKGFRHAQNELRKAGVLLVFIPEVEGTRICGASRWLGTGHPIIALSGRHKFHDIFWFTLLHETGHILLHPKRATYINVEKKRGVHDDEDSLETAADQFAESLLLTERDRRELAEIDTAEDLTAFAERVGLATGVVAGQYAHLTNDWKKFGKLRVSGEISVDLAE